Protein AF-A0A1S1NCZ7-F1 (afdb_monomer)

Solvent-accessible surface area (backbone atoms only — not comparable to full-atom values): 13215 Å² total; per-residue (Å²): 131,75,68,66,78,63,59,78,70,62,85,73,76,60,66,42,84,65,81,71,52,72,68,54,41,53,49,50,32,52,53,50,48,51,54,50,47,64,75,46,73,47,85,32,48,44,79,74,50,63,46,59,46,78,38,75,58,61,25,52,26,45,34,43,39,64,48,74,43,85,91,43,80,74,55,68,70,47,53,51,54,48,62,67,35,64,72,54,38,49,48,52,49,51,52,50,52,51,52,53,49,50,51,52,52,55,49,47,48,73,75,36,63,91,76,50,52,71,71,57,49,52,50,51,52,50,51,52,50,52,53,51,50,51,48,54,54,50,50,50,51,44,52,52,51,50,53,55,51,45,52,52,49,52,48,54,50,50,53,51,52,49,53,51,52,52,36,46,42,51,35,32,62,93,79,34,72,87,68,67,101,59,80,82,34,48,42,29,35,32,41,37,41,66,46,99,43,103,82,47,71,63,42,33,40,34,37,39,37,44,42,47,54,36,51,46,26,47,72,63,82,46,54,52,63,61,52,62,74,60,48,47,81,44,86,84

Sequence (236 aa):
MYRLLLVLTITLGFKTYALPNYSELMQLQQVLKNDIEQKNSEKSIKLNDIHTLFAPSQGTHIVTYFTINDNVEYPAEVLQKLNQHPDFSDLKNQLKILSHQLFSLEKKQKMEHVRLSETQSEQMVQDLMLANQQKLELAHKYNTLKTSLARVYLRERLVSSLKTTVAELLCDPARFKVISDNTHDSVAITVNTWPDTKNGKLSSLVWVVAGNVIEQCQSTAKEVQFLLNQVTEVHL

Foldseek 3Di:
DVVVVPPVQPPPQAADDDDDPPVLQVLLQVLLVVQLCVVCVDPQKAWDGWHWDQDRRAATAIETEMDGDPVDDFDPVLVVVQCVDPVLVVLVVVLVVLVVVLVVLVVCCVVCVVPDDPVRNVVSVVVNVVSVVVNVVSVVVNSVSSSVSSVVVVVVVSVVSSLLSVLVQLLACVNDPDPDPDQFHKHKYKYWYDPPDPPDDIWIKIWIFGSNQSVCSNPPVDDSVSRSVRTDIDID

Radius of gyration: 26.39 Å; Cα contacts (8 Å, |Δi|>4): 290; chains: 1; bounding box: 59×42×82 Å

Structure (mmCIF, N/CA/C/O backbone):
data_AF-A0A1S1NCZ7-F1
#
_entry.id   AF-A0A1S1NCZ7-F1
#
loop_
_atom_site.group_PDB
_atom_site.id
_atom_site.type_symbol
_atom_site.label_atom_id
_atom_site.label_alt_id
_atom_site.label_comp_id
_atom_site.label_asym_id
_atom_site.label_entity_id
_atom_site.label_seq_id
_atom_site.pdbx_PDB_ins_code
_atom_site.Cartn_x
_atom_site.Cartn_y
_atom_site.Cartn_z
_atom_site.occupancy
_atom_site.B_iso_or_equiv
_atom_site.auth_seq_id
_atom_site.auth_comp_id
_atom_site.auth_asym_id
_atom_site.auth_atom_id
_atom_site.pdbx_PDB_model_num
ATOM 1 N N . MET A 1 1 ? 9.292 -23.800 -10.968 1.00 35.06 1 MET A N 1
ATOM 2 C CA . MET A 1 1 ? 8.007 -23.069 -11.093 1.00 35.06 1 MET A CA 1
ATOM 3 C C . MET A 1 1 ? 8.114 -21.734 -11.851 1.00 35.06 1 MET A C 1
ATOM 5 O O . MET A 1 1 ? 7.128 -21.026 -11.943 1.00 35.06 1 MET A O 1
ATOM 9 N N . TYR A 1 2 ? 9.251 -21.432 -12.494 1.00 27.19 2 TYR A N 1
ATOM 10 C CA . TYR A 1 2 ? 9.472 -20.251 -13.352 1.00 27.19 2 TYR A CA 1
ATOM 11 C C . TYR A 1 2 ? 8.814 -20.330 -14.746 1.00 27.19 2 TYR A C 1
ATOM 13 O O . TYR A 1 2 ? 8.860 -19.377 -15.512 1.00 27.19 2 TYR A O 1
ATOM 21 N N . ARG A 1 3 ? 8.203 -21.474 -15.092 1.00 28.48 3 ARG A N 1
ATOM 22 C CA . ARG A 1 3 ? 7.638 -21.734 -16.426 1.00 28.48 3 ARG A CA 1
ATOM 23 C C . ARG A 1 3 ? 6.266 -21.098 -16.668 1.00 28.48 3 ARG A C 1
ATOM 25 O O . ARG A 1 3 ? 5.948 -20.875 -17.824 1.00 28.48 3 ARG A O 1
ATOM 32 N N . LEU A 1 4 ? 5.470 -20.791 -15.636 1.00 35.66 4 LEU A N 1
ATOM 33 C CA . LEU A 1 4 ? 4.136 -20.196 -15.843 1.00 35.66 4 LEU A CA 1
ATOM 34 C C . LEU A 1 4 ? 4.174 -18.674 -16.061 1.00 35.66 4 LEU A C 1
ATOM 36 O O . LEU A 1 4 ? 3.372 -18.160 -16.832 1.00 35.66 4 LEU A O 1
ATOM 40 N N . LEU A 1 5 ? 5.137 -17.972 -15.454 1.00 35.75 5 LEU A N 1
ATOM 41 C CA . LEU A 1 5 ? 5.339 -16.523 -15.634 1.00 35.75 5 LEU A CA 1
ATOM 42 C C . LEU A 1 5 ? 5.788 -16.152 -17.056 1.00 35.75 5 LEU A C 1
ATOM 44 O O . LEU A 1 5 ? 5.572 -15.030 -17.493 1.00 35.75 5 LEU A O 1
ATOM 48 N N . LEU A 1 6 ? 6.375 -17.105 -17.786 1.00 38.59 6 LEU A N 1
ATOM 49 C CA . LEU A 1 6 ? 6.914 -16.891 -19.129 1.00 38.59 6 LEU A CA 1
ATOM 50 C C . LEU A 1 6 ? 5.882 -17.117 -20.248 1.00 38.59 6 LEU A C 1
ATOM 52 O O . LEU A 1 6 ? 6.127 -16.723 -21.382 1.00 38.59 6 LEU A O 1
ATOM 56 N N . VAL A 1 7 ? 4.755 -17.782 -19.954 1.00 36.38 7 VAL A N 1
ATOM 57 C CA . VAL A 1 7 ? 3.787 -18.240 -20.973 1.00 36.38 7 VAL A CA 1
ATOM 58 C C . VAL A 1 7 ? 2.701 -17.198 -21.260 1.00 36.38 7 VAL A C 1
ATOM 60 O O . VAL A 1 7 ? 2.190 -17.149 -22.375 1.00 36.38 7 VAL A O 1
ATOM 63 N N . LEU A 1 8 ? 2.388 -16.313 -20.309 1.00 38.34 8 LEU A N 1
ATOM 64 C CA . LEU A 1 8 ? 1.339 -15.294 -20.473 1.00 38.34 8 LEU A CA 1
ATOM 65 C C . LEU A 1 8 ? 1.773 -14.062 -21.286 1.00 38.34 8 LEU A C 1
ATOM 67 O O . LEU A 1 8 ? 0.926 -13.317 -21.763 1.00 38.34 8 LEU A O 1
ATOM 71 N N . THR A 1 9 ? 3.073 -13.868 -21.505 1.00 43.47 9 THR A N 1
ATOM 72 C CA . THR A 1 9 ? 3.632 -12.740 -22.271 1.00 43.47 9 THR A CA 1
ATOM 73 C C . THR A 1 9 ? 3.851 -13.052 -23.760 1.00 43.47 9 THR A C 1
ATOM 75 O O . THR A 1 9 ? 4.222 -12.166 -24.525 1.00 43.47 9 THR A O 1
ATOM 78 N N . ILE A 1 10 ? 3.587 -14.291 -24.202 1.00 42.38 10 ILE A N 1
ATOM 79 C CA . ILE A 1 10 ? 3.853 -14.764 -25.577 1.00 42.38 10 ILE A CA 1
ATOM 80 C C . ILE A 1 10 ? 2.795 -14.282 -26.592 1.00 42.38 10 ILE A C 1
ATOM 82 O O . ILE A 1 10 ? 3.086 -14.189 -27.782 1.00 42.38 10 ILE A O 1
ATOM 86 N N . THR A 1 11 ? 1.579 -13.920 -26.171 1.00 42.00 11 THR A N 1
ATOM 87 C CA . THR A 1 11 ? 0.468 -13.638 -27.104 1.00 42.00 11 THR A CA 1
ATOM 88 C C . THR A 1 11 ? 0.441 -12.230 -27.710 1.00 42.00 11 THR A C 1
ATOM 90 O O . THR A 1 11 ? -0.393 -11.990 -28.576 1.00 42.00 11 THR A O 1
ATOM 93 N N . LEU A 1 12 ? 1.329 -11.305 -27.317 1.00 43.72 12 LEU A N 1
ATOM 94 C CA . LEU A 1 12 ? 1.293 -9.903 -27.787 1.00 43.72 12 LEU A CA 1
ATOM 95 C C . LEU A 1 12 ? 2.432 -9.481 -28.735 1.00 43.72 12 LEU A C 1
ATOM 97 O O . LEU A 1 12 ? 2.537 -8.307 -29.064 1.00 43.72 12 LEU A O 1
ATOM 101 N N . GLY A 1 13 ? 3.249 -10.411 -29.238 1.00 35.53 13 GLY A N 1
ATOM 102 C CA . GLY A 1 13 ? 4.073 -10.154 -30.432 1.00 35.53 13 GLY A CA 1
ATOM 103 C C . GLY A 1 13 ? 5.120 -9.033 -30.324 1.00 35.53 13 GLY A C 1
ATOM 104 O O . GLY A 1 13 ? 5.489 -8.458 -31.346 1.00 35.53 13 GLY A O 1
ATOM 105 N N . PHE A 1 14 ? 5.621 -8.726 -29.126 1.00 42.53 14 PHE A N 1
ATOM 106 C CA . PHE A 1 14 ? 6.709 -7.763 -28.953 1.00 42.53 14 PHE A CA 1
ATOM 107 C C . PHE A 1 14 ? 8.031 -8.345 -29.486 1.00 42.53 14 PHE A C 1
ATOM 109 O O . PHE A 1 14 ? 8.409 -9.472 -29.164 1.00 42.53 14 PHE A O 1
ATOM 116 N N . LYS A 1 15 ? 8.733 -7.589 -30.336 1.00 37.00 15 LYS A N 1
ATOM 117 C CA . LYS A 1 15 ? 10.115 -7.867 -30.753 1.00 37.00 15 LYS A CA 1
ATOM 118 C C . LYS A 1 15 ? 11.002 -6.765 -30.185 1.00 37.00 15 LYS A C 1
ATOM 120 O O . LYS A 1 15 ? 10.665 -5.597 -30.327 1.00 37.00 15 LYS A O 1
ATOM 125 N N . THR A 1 16 ? 12.116 -7.131 -29.557 1.00 41.84 16 THR A N 1
ATOM 126 C CA . THR A 1 16 ? 13.066 -6.175 -28.966 1.00 41.84 16 THR A CA 1
ATOM 127 C C . THR A 1 16 ? 14.499 -6.658 -29.156 1.00 41.84 16 THR A C 1
ATOM 129 O O . THR A 1 16 ? 14.804 -7.772 -28.742 1.00 41.84 16 THR A O 1
ATOM 132 N N . TYR A 1 17 ? 15.383 -5.822 -29.715 1.00 42.66 17 TYR A N 1
ATOM 133 C CA . TYR A 1 17 ? 16.838 -6.005 -29.634 1.00 42.66 17 TYR A CA 1
ATOM 134 C C . TYR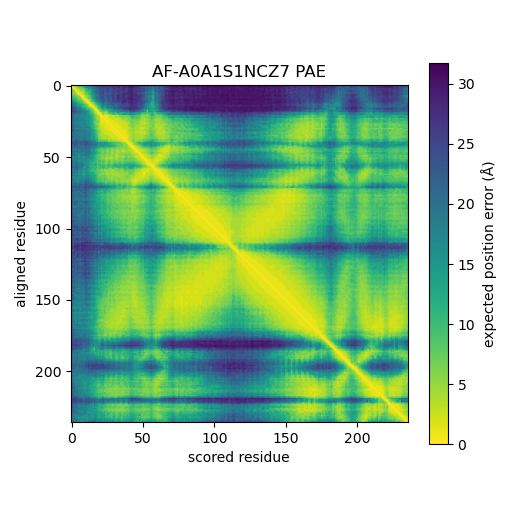 A 1 17 ? 17.585 -4.663 -29.598 1.00 42.66 17 TYR A C 1
ATOM 136 O O . TYR A 1 17 ? 17.752 -4.012 -30.617 1.00 42.66 17 TYR A O 1
ATOM 144 N N . ALA A 1 18 ? 18.139 -4.346 -28.433 1.00 40.44 18 ALA A N 1
ATOM 145 C CA . ALA A 1 18 ? 19.571 -4.173 -28.212 1.00 40.44 18 ALA A CA 1
ATOM 146 C C . ALA A 1 18 ? 19.788 -4.556 -26.745 1.00 40.44 18 ALA A C 1
ATOM 148 O O . ALA A 1 18 ? 19.124 -4.027 -25.856 1.00 40.44 18 ALA A O 1
ATOM 149 N N . LEU A 1 19 ? 20.614 -5.570 -26.500 1.00 45.16 19 LEU A N 1
ATOM 150 C CA . LEU A 1 19 ? 20.929 -6.026 -25.149 1.00 45.16 19 LEU A CA 1
ATOM 151 C C . LEU A 1 19 ? 21.743 -4.927 -24.456 1.00 45.16 19 LEU A C 1
ATOM 153 O O . LEU A 1 19 ? 22.847 -4.655 -24.932 1.00 45.16 19 LEU A O 1
ATOM 157 N N . PRO A 1 20 ? 21.286 -4.338 -23.336 1.00 51.03 20 PRO A N 1
ATOM 158 C CA . PRO A 1 20 ? 22.227 -3.696 -22.440 1.00 51.03 20 PRO A CA 1
ATOM 159 C C . PRO A 1 20 ? 23.189 -4.787 -21.973 1.00 51.03 20 PRO A C 1
ATOM 161 O O . PRO A 1 20 ? 22.768 -5.916 -21.677 1.00 51.03 20 PRO A O 1
ATOM 164 N N . ASN A 1 21 ? 24.483 -4.488 -21.931 1.00 55.38 21 ASN A N 1
ATOM 165 C CA . ASN A 1 21 ? 25.444 -5.455 -21.417 1.00 55.38 21 ASN A CA 1
ATOM 166 C C . ASN A 1 21 ? 25.054 -5.839 -19.982 1.00 55.38 21 ASN A C 1
ATOM 168 O O . ASN A 1 21 ? 24.482 -5.038 -19.245 1.00 55.38 21 ASN A O 1
ATOM 172 N N . TYR A 1 22 ? 25.381 -7.058 -19.545 1.00 58.59 22 TYR A N 1
ATOM 173 C CA . TYR A 1 22 ? 25.058 -7.509 -18.182 1.00 58.59 22 TYR A CA 1
ATOM 174 C C . TYR A 1 22 ? 25.517 -6.503 -17.106 1.00 58.59 22 TYR A C 1
ATOM 176 O O . TYR A 1 22 ? 24.810 -6.259 -16.132 1.00 58.59 22 TYR A O 1
ATOM 184 N N . SER A 1 23 ? 26.665 -5.854 -17.320 1.00 57.38 23 SER A N 1
ATOM 185 C CA . SER A 1 23 ? 27.174 -4.771 -16.474 1.00 57.38 23 SER A CA 1
ATOM 186 C C . SER A 1 23 ? 26.248 -3.550 -16.408 1.00 57.38 23 SER A C 1
ATOM 188 O O . SER A 1 23 ? 26.076 -2.984 -15.334 1.00 57.38 23 SER A O 1
ATOM 190 N N . GLU A 1 24 ? 25.624 -3.165 -17.521 1.00 63.62 24 GLU A N 1
ATOM 191 C CA . GLU A 1 24 ? 24.693 -2.032 -17.612 1.00 63.62 24 GLU A CA 1
ATOM 192 C C . GLU A 1 24 ? 23.364 -2.355 -16.915 1.00 63.62 24 GLU A C 1
ATOM 194 O O . GLU A 1 24 ? 22.816 -1.508 -16.214 1.00 63.62 24 GLU A O 1
ATOM 199 N N . LEU A 1 25 ? 22.884 -3.602 -17.015 1.00 64.62 25 LEU A N 1
ATOM 200 C CA . LEU A 1 25 ? 21.703 -4.070 -16.274 1.00 64.62 25 LEU A CA 1
ATOM 201 C C . LEU A 1 25 ? 21.943 -4.081 -14.759 1.00 64.62 25 LEU A C 1
ATOM 203 O O . LEU A 1 25 ? 21.072 -3.670 -13.989 1.00 64.62 25 LEU A O 1
ATOM 207 N N . MET A 1 26 ? 23.127 -4.521 -14.328 1.00 66.12 26 MET A N 1
ATOM 208 C CA . MET A 1 26 ? 23.515 -4.520 -12.915 1.00 66.12 26 MET A CA 1
ATOM 209 C C . MET A 1 26 ? 23.694 -3.099 -12.371 1.00 66.12 26 MET A C 1
ATOM 211 O O . MET A 1 26 ? 23.266 -2.811 -11.252 1.00 66.12 26 MET A O 1
ATOM 215 N N . GLN A 1 27 ? 24.274 -2.193 -13.163 1.00 69.56 27 GLN A N 1
ATOM 216 C CA . GLN A 1 27 ? 24.386 -0.780 -12.806 1.00 69.56 27 GLN A CA 1
ATOM 217 C C . GLN A 1 27 ? 23.001 -0.136 -12.695 1.00 69.56 27 GLN A C 1
ATOM 219 O O . GLN A 1 27 ? 22.710 0.521 -11.699 1.00 69.56 27 GLN A O 1
ATOM 224 N N . LEU A 1 28 ? 22.117 -0.395 -13.660 1.00 70.31 28 LEU A N 1
ATOM 225 C CA . LEU A 1 28 ? 20.729 0.057 -13.636 1.00 70.31 28 LEU A CA 1
ATOM 226 C C . LEU A 1 28 ? 19.995 -0.429 -12.379 1.00 70.31 28 LEU A C 1
ATOM 228 O O . LEU A 1 28 ? 19.325 0.357 -11.713 1.00 70.31 28 LEU A O 1
ATOM 232 N N . GLN A 1 29 ? 20.162 -1.701 -12.013 1.00 74.12 29 GLN A N 1
ATOM 233 C CA . GLN A 1 29 ? 19.582 -2.269 -10.796 1.00 74.12 29 GLN A CA 1
ATOM 234 C C . GLN A 1 29 ? 20.059 -1.541 -9.531 1.00 74.12 29 GLN A C 1
ATOM 236 O O . GLN A 1 29 ? 19.242 -1.210 -8.673 1.00 74.12 29 GLN A O 1
ATOM 241 N N . GLN A 1 30 ? 21.364 -1.279 -9.407 1.00 74.25 30 GLN A N 1
ATOM 242 C CA . GLN A 1 30 ? 21.925 -0.565 -8.254 1.00 74.25 30 GLN A CA 1
ATOM 243 C C . GLN A 1 30 ? 21.449 0.883 -8.184 1.00 74.25 30 GLN A C 1
ATOM 245 O O . GLN A 1 30 ? 21.090 1.363 -7.113 1.00 74.25 30 GLN A O 1
ATOM 250 N N . VAL A 1 31 ? 21.422 1.568 -9.325 1.00 77.50 31 VAL A N 1
ATOM 251 C CA . VAL A 1 31 ? 20.969 2.953 -9.423 1.00 77.50 31 VAL A CA 1
ATOM 252 C C . VAL A 1 31 ? 19.493 3.065 -9.033 1.00 77.50 31 VAL A C 1
ATOM 254 O O . VAL A 1 31 ? 19.149 3.887 -8.189 1.00 77.50 31 VAL A O 1
ATOM 257 N N . LEU A 1 32 ? 18.639 2.187 -9.569 1.00 73.19 32 LEU A N 1
ATOM 258 C CA . LEU A 1 32 ? 17.227 2.115 -9.194 1.00 73.19 32 LEU A CA 1
ATOM 259 C C . LEU A 1 32 ? 17.062 1.830 -7.705 1.00 73.19 32 LEU A C 1
ATOM 261 O O . LEU A 1 32 ? 16.308 2.526 -7.034 1.00 73.19 32 LEU A O 1
ATOM 265 N N . LYS A 1 33 ? 17.782 0.837 -7.176 1.00 76.50 33 LYS A N 1
ATOM 266 C CA . LYS A 1 33 ? 17.724 0.499 -5.753 1.00 76.50 33 LYS A CA 1
ATOM 267 C C . LYS A 1 33 ? 18.052 1.708 -4.879 1.00 76.50 33 LYS A C 1
ATOM 269 O O . LYS A 1 33 ? 17.265 2.025 -3.995 1.00 76.50 33 LYS A O 1
ATOM 274 N N . ASN A 1 34 ? 19.146 2.408 -5.166 1.00 79.12 34 ASN A N 1
ATOM 275 C CA . ASN A 1 34 ? 19.569 3.567 -4.384 1.00 79.12 34 ASN A CA 1
ATOM 276 C C . ASN A 1 34 ? 18.555 4.716 -4.459 1.00 79.12 34 ASN A C 1
ATOM 278 O O . ASN A 1 34 ? 18.185 5.262 -3.423 1.00 79.12 34 ASN A O 1
ATOM 282 N N . ASP A 1 35 ? 18.060 5.054 -5.653 1.00 77.94 35 ASP A N 1
ATOM 283 C CA . ASP A 1 35 ? 17.074 6.128 -5.822 1.00 77.94 35 ASP A CA 1
ATOM 284 C C . ASP A 1 35 ? 15.753 5.801 -5.119 1.00 77.94 35 ASP A C 1
ATOM 286 O O . ASP A 1 35 ? 15.150 6.662 -4.476 1.00 77.94 35 ASP A O 1
ATOM 290 N N . ILE A 1 36 ? 15.301 4.549 -5.225 1.00 73.75 36 ILE A N 1
ATOM 291 C CA . ILE A 1 36 ? 14.055 4.090 -4.612 1.00 73.75 36 ILE A CA 1
ATOM 292 C C . ILE A 1 36 ? 14.197 4.060 -3.092 1.00 73.75 36 ILE A C 1
ATOM 294 O O . ILE A 1 36 ? 13.277 4.505 -2.413 1.00 73.75 36 ILE A O 1
ATOM 298 N N . GLU A 1 37 ? 15.316 3.578 -2.547 1.00 75.56 37 GLU A N 1
ATOM 299 C CA . GLU A 1 37 ? 15.585 3.600 -1.102 1.00 75.56 37 GLU A CA 1
ATOM 300 C C . GLU A 1 37 ? 15.712 5.034 -0.572 1.00 75.56 37 GLU A C 1
ATOM 302 O O . GLU A 1 37 ? 15.170 5.350 0.486 1.00 75.56 37 GLU A O 1
ATOM 307 N N . GLN A 1 38 ? 16.361 5.933 -1.318 1.00 75.25 38 GLN A N 1
ATOM 308 C CA . GLN A 1 38 ? 16.498 7.338 -0.934 1.00 75.25 38 GLN A CA 1
ATOM 309 C C . GLN A 1 38 ? 15.144 8.062 -0.932 1.00 75.25 38 GLN A C 1
ATOM 311 O O . GLN A 1 38 ? 14.831 8.794 0.012 1.00 75.25 38 GLN A O 1
ATOM 316 N N . LYS A 1 39 ? 14.322 7.851 -1.967 1.00 72.06 39 LYS A N 1
ATOM 317 C CA . LYS A 1 39 ? 12.977 8.440 -2.061 1.00 72.06 39 LYS A CA 1
ATOM 318 C C . LYS A 1 39 ? 11.977 7.785 -1.109 1.00 72.06 39 LYS A C 1
ATOM 320 O O . LYS A 1 39 ? 11.065 8.461 -0.643 1.00 72.06 39 LYS A O 1
ATOM 325 N N . ASN A 1 40 ? 12.165 6.508 -0.777 1.00 67.94 40 ASN A N 1
ATOM 326 C CA . ASN A 1 40 ? 11.372 5.772 0.209 1.00 67.94 40 ASN A CA 1
ATOM 327 C C . ASN A 1 40 ? 12.150 5.591 1.518 1.00 67.94 40 ASN A C 1
ATOM 329 O O . ASN A 1 40 ? 12.304 4.480 2.017 1.00 67.94 40 ASN A O 1
ATOM 333 N N . SER A 1 41 ? 12.568 6.702 2.131 1.00 62.09 41 SER A N 1
ATOM 334 C CA . SER A 1 41 ? 13.152 6.723 3.486 1.00 62.09 41 SER A CA 1
ATOM 335 C C . SER A 1 41 ? 12.140 6.400 4.603 1.00 62.09 41 SER A C 1
ATOM 337 O O . SER A 1 41 ? 12.412 6.578 5.795 1.00 62.09 41 SER A O 1
ATOM 339 N N . GLU A 1 42 ? 10.949 5.922 4.240 1.00 68.06 42 GLU A N 1
ATOM 340 C CA . GLU A 1 42 ? 9.873 5.628 5.171 1.00 68.06 42 GLU A CA 1
ATOM 341 C C . GLU A 1 42 ? 10.150 4.359 5.961 1.00 68.06 42 GLU A C 1
ATOM 343 O O . GLU A 1 42 ? 10.243 3.263 5.420 1.00 68.06 42 GLU A O 1
ATOM 348 N N . LYS A 1 43 ? 10.164 4.482 7.289 1.00 68.44 43 LYS A N 1
ATOM 349 C CA . LYS A 1 43 ? 10.348 3.341 8.197 1.00 68.44 43 LYS A CA 1
ATOM 350 C C . LYS A 1 43 ? 9.263 2.258 8.057 1.00 68.44 43 LYS A C 1
ATOM 352 O O . LYS A 1 43 ? 9.483 1.128 8.489 1.00 68.44 43 LYS A O 1
ATOM 357 N N . SER A 1 44 ? 8.098 2.599 7.502 1.00 72.81 44 SER A N 1
ATOM 358 C CA . SER A 1 44 ? 6.964 1.688 7.313 1.00 72.81 44 SER A CA 1
ATOM 359 C C . SER A 1 44 ? 7.103 0.764 6.101 1.00 72.81 44 SER A C 1
ATOM 361 O O . SER A 1 44 ? 6.441 -0.272 6.079 1.00 72.81 44 SER A O 1
ATOM 363 N N . ILE A 1 45 ? 7.944 1.094 5.113 1.00 72.81 45 ILE A N 1
ATOM 364 C CA . ILE A 1 45 ? 8.174 0.268 3.919 1.00 72.81 45 ILE A CA 1
ATOM 365 C C . ILE A 1 45 ? 9.659 -0.061 3.844 1.00 72.81 45 ILE A C 1
ATOM 367 O O . ILE A 1 45 ? 10.496 0.827 3.739 1.00 72.81 45 ILE A O 1
ATOM 371 N N . LYS A 1 46 ? 9.994 -1.348 3.844 1.00 75.81 46 LYS A N 1
ATOM 372 C CA . LYS A 1 46 ? 11.357 -1.798 3.589 1.00 75.81 46 LYS A CA 1
ATOM 373 C C . LYS A 1 46 ? 11.430 -2.422 2.209 1.00 75.81 46 LYS A C 1
ATOM 375 O O . LYS A 1 46 ? 10.830 -3.466 1.966 1.00 75.81 46 LYS A O 1
ATOM 380 N N . LEU A 1 47 ? 12.198 -1.809 1.318 1.00 74.56 47 LEU A N 1
ATOM 381 C CA . LEU A 1 47 ? 12.598 -2.454 0.077 1.00 74.56 47 LEU A CA 1
ATOM 382 C C . LEU A 1 47 ? 13.610 -3.563 0.412 1.00 74.56 47 LEU A C 1
ATOM 384 O O . LEU A 1 47 ? 14.616 -3.320 1.076 1.00 74.56 47 LEU A O 1
ATOM 388 N N . ASN A 1 48 ? 13.309 -4.796 0.014 1.00 71.19 48 ASN A N 1
ATOM 389 C CA . ASN A 1 48 ? 14.156 -5.956 0.287 1.00 71.19 48 ASN A CA 1
ATOM 390 C C . ASN A 1 48 ? 15.109 -6.223 -0.871 1.00 71.19 48 ASN A C 1
ATOM 392 O O . ASN A 1 48 ? 16.294 -6.459 -0.641 1.00 71.19 48 ASN A O 1
ATOM 396 N N . ASP A 1 49 ? 14.595 -6.185 -2.102 1.00 68.75 49 ASP A N 1
ATOM 397 C CA . ASP A 1 49 ? 15.406 -6.443 -3.285 1.00 68.75 49 ASP A CA 1
ATOM 398 C C . ASP A 1 49 ? 14.822 -5.805 -4.549 1.00 68.75 49 ASP A C 1
ATOM 400 O O . ASP A 1 49 ? 13.615 -5.564 -4.643 1.00 68.75 49 ASP A O 1
ATOM 404 N N . ILE A 1 50 ? 15.687 -5.571 -5.533 1.00 71.12 50 ILE A N 1
ATOM 405 C CA . ILE A 1 50 ? 15.322 -5.221 -6.906 1.00 71.12 50 ILE A CA 1
ATOM 406 C C . ILE A 1 50 ? 16.142 -6.108 -7.829 1.00 71.12 50 ILE A C 1
ATOM 408 O O . ILE A 1 50 ? 17.357 -6.184 -7.680 1.00 71.12 50 ILE A O 1
ATOM 412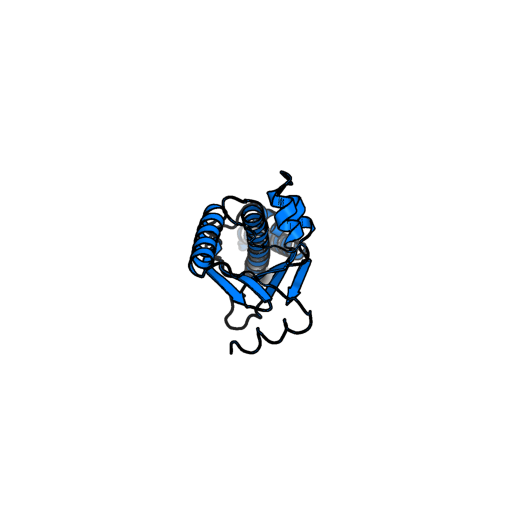 N N . HIS A 1 51 ? 15.498 -6.737 -8.805 1.00 68.62 51 HIS A N 1
ATOM 413 C CA . HIS A 1 51 ? 16.160 -7.481 -9.866 1.00 68.62 51 HIS A CA 1
ATOM 414 C C . HIS A 1 51 ? 15.816 -6.884 -11.217 1.00 68.62 51 HIS A C 1
ATOM 416 O O . HIS A 1 51 ? 14.641 -6.733 -11.550 1.00 68.62 51 HIS A O 1
ATOM 422 N N . THR A 1 52 ? 16.839 -6.632 -12.020 1.00 65.19 52 THR A N 1
ATOM 423 C CA . THR A 1 52 ? 16.653 -6.306 -13.429 1.00 65.19 52 THR A CA 1
ATOM 424 C C . THR A 1 52 ? 16.883 -7.573 -14.245 1.00 65.19 52 THR A C 1
ATOM 426 O O . THR A 1 52 ? 17.989 -8.106 -14.288 1.00 65.19 52 THR A O 1
ATOM 429 N N . LEU A 1 53 ? 15.829 -8.092 -14.870 1.00 64.12 53 LEU A N 1
ATOM 430 C CA . LEU A 1 53 ? 15.879 -9.283 -15.713 1.00 64.12 53 LEU A CA 1
ATOM 431 C C . LEU A 1 53 ? 15.748 -8.870 -17.173 1.00 64.12 53 LEU A C 1
ATOM 433 O O . LEU A 1 53 ? 14.861 -8.100 -17.521 1.00 64.12 53 LEU A O 1
ATOM 437 N N . PHE A 1 54 ? 16.590 -9.420 -18.037 1.00 59.78 54 PHE A N 1
ATOM 438 C CA . PHE A 1 54 ? 16.432 -9.258 -19.476 1.00 59.78 54 PHE A CA 1
ATOM 439 C C . PHE A 1 54 ? 15.845 -10.528 -20.088 1.00 59.78 54 PHE A C 1
ATOM 441 O O . PHE A 1 54 ? 16.357 -11.628 -19.869 1.00 59.78 54 PHE A O 1
ATOM 448 N N . ALA A 1 55 ? 14.794 -10.368 -20.883 1.00 55.59 55 ALA A N 1
ATOM 449 C CA . ALA A 1 55 ? 14.193 -11.433 -21.665 1.00 55.59 55 ALA A CA 1
ATOM 450 C C . ALA A 1 55 ? 14.256 -11.049 -23.157 1.00 55.59 55 ALA A C 1
ATOM 452 O O . ALA A 1 55 ? 13.628 -10.069 -23.554 1.00 55.59 55 ALA A O 1
ATOM 453 N N . PRO A 1 56 ? 14.972 -11.811 -24.010 1.00 50.28 56 PRO A N 1
ATOM 454 C CA . PRO A 1 56 ? 15.231 -11.440 -25.408 1.00 50.28 56 PRO A CA 1
ATOM 455 C C . PRO A 1 56 ? 14.006 -11.079 -26.256 1.00 50.28 56 PRO A C 1
ATOM 457 O O . PRO A 1 56 ? 14.114 -10.274 -27.169 1.00 50.28 56 PRO A O 1
ATOM 460 N N . SER A 1 57 ? 12.841 -11.652 -25.961 1.00 49.94 57 SER A N 1
ATOM 461 C CA . SER A 1 57 ? 11.585 -11.373 -26.666 1.00 49.94 57 SER A CA 1
ATOM 462 C C . SER A 1 57 ? 10.614 -10.477 -25.891 1.00 49.94 57 SER A C 1
ATOM 464 O O . SER A 1 57 ? 9.508 -10.242 -26.363 1.00 49.94 57 SER A O 1
ATOM 466 N N . GLN A 1 58 ? 10.975 -10.034 -24.684 1.00 50.75 58 GLN A N 1
ATOM 467 C CA . GLN A 1 58 ? 10.060 -9.347 -23.761 1.00 50.75 58 GLN A CA 1
ATOM 468 C C . GLN A 1 58 ? 10.646 -8.039 -23.205 1.00 50.75 58 GLN A C 1
ATOM 470 O O . GLN A 1 58 ? 9.903 -7.234 -22.655 1.00 50.75 58 GLN A O 1
ATOM 475 N N . GLY A 1 59 ? 11.943 -7.787 -23.396 1.00 56.06 59 GLY A N 1
ATOM 476 C CA . GLY A 1 59 ? 12.623 -6.568 -22.971 1.00 56.06 59 GLY A CA 1
ATOM 477 C C . GLY A 1 59 ? 13.223 -6.655 -21.563 1.00 56.06 59 GLY A C 1
ATOM 478 O O . GLY A 1 59 ? 13.584 -7.729 -21.074 1.00 56.06 59 GLY A O 1
ATOM 479 N N . THR A 1 60 ? 13.386 -5.491 -20.930 1.00 63.56 60 THR A N 1
ATOM 480 C CA . THR A 1 60 ? 14.031 -5.333 -19.616 1.00 63.56 60 THR A CA 1
ATOM 481 C C . THR A 1 60 ? 12.996 -5.194 -18.502 1.00 63.56 60 THR A C 1
ATOM 483 O O . THR A 1 60 ? 12.364 -4.152 -18.366 1.00 63.56 60 THR A O 1
ATOM 486 N N . HIS A 1 61 ? 12.891 -6.203 -17.643 1.00 64.56 61 HIS A N 1
ATOM 487 C CA . HIS A 1 61 ? 11.951 -6.278 -16.528 1.00 64.56 61 HIS A CA 1
ATOM 488 C C . HIS A 1 61 ? 12.597 -5.819 -15.213 1.00 64.56 61 HIS A C 1
ATOM 490 O O . HIS A 1 61 ? 13.628 -6.358 -14.818 1.00 64.56 61 HIS A O 1
ATOM 496 N N . ILE A 1 62 ? 11.964 -4.891 -14.489 1.00 66.00 62 ILE A N 1
ATOM 497 C CA . ILE A 1 62 ? 12.416 -4.431 -13.163 1.00 66.00 62 ILE A CA 1
ATOM 498 C C . ILE A 1 62 ? 11.499 -5.001 -12.082 1.00 66.00 62 ILE A C 1
ATOM 500 O O . ILE A 1 62 ? 10.425 -4.473 -11.813 1.00 66.00 62 ILE A O 1
ATOM 504 N N . VAL A 1 63 ? 11.945 -6.069 -11.437 1.00 69.44 63 VAL A N 1
ATOM 505 C CA . VAL A 1 63 ? 11.215 -6.795 -10.399 1.00 69.44 63 VAL A CA 1
ATOM 506 C C . VAL A 1 63 ? 11.591 -6.244 -9.028 1.00 69.44 63 VAL A C 1
ATOM 508 O O . VAL A 1 63 ? 12.770 -6.210 -8.698 1.00 69.44 63 VAL A O 1
ATOM 511 N N . THR A 1 64 ? 10.620 -5.867 -8.196 1.00 70.00 64 THR A N 1
ATOM 512 C CA . THR A 1 64 ? 10.888 -5.276 -6.871 1.00 70.00 64 THR A CA 1
ATOM 513 C C . THR A 1 64 ? 10.214 -6.054 -5.749 1.00 70.00 64 THR A C 1
ATOM 515 O O . THR A 1 64 ? 9.063 -6.455 -5.870 1.00 70.00 64 THR A O 1
ATOM 518 N N . TYR A 1 65 ? 10.884 -6.202 -4.613 1.00 69.88 65 TYR A N 1
ATOM 519 C CA . TYR A 1 65 ? 10.333 -6.853 -3.428 1.00 69.88 65 TYR A CA 1
ATOM 520 C C . TYR A 1 65 ? 10.395 -5.896 -2.251 1.00 69.88 65 TYR A C 1
ATOM 522 O O . TYR A 1 65 ? 11.435 -5.298 -1.987 1.00 69.88 65 TYR A O 1
ATOM 530 N N . PHE A 1 66 ? 9.304 -5.794 -1.502 1.00 71.38 66 PHE A N 1
ATOM 531 C CA . PHE A 1 66 ? 9.229 -4.966 -0.306 1.00 71.38 66 PHE A CA 1
ATOM 532 C C . PHE A 1 66 ? 8.445 -5.685 0.788 1.00 71.38 66 PHE A C 1
ATOM 534 O O . PHE A 1 66 ? 7.734 -6.651 0.523 1.00 71.38 66 PHE A O 1
ATOM 541 N N . THR A 1 67 ? 8.606 -5.215 2.014 1.00 73.75 67 THR A N 1
ATOM 542 C CA . THR A 1 67 ? 7.819 -5.612 3.179 1.00 73.75 67 THR A CA 1
ATOM 543 C C . THR A 1 67 ? 7.269 -4.369 3.853 1.00 73.75 67 THR A C 1
ATOM 545 O O . THR A 1 67 ? 7.936 -3.332 3.915 1.00 73.75 67 THR A O 1
ATOM 548 N N . ILE A 1 68 ? 6.049 -4.470 4.372 1.00 73.62 68 ILE A N 1
ATOM 549 C CA . ILE A 1 68 ? 5.429 -3.400 5.153 1.00 73.62 68 ILE A CA 1
ATOM 550 C C . ILE A 1 68 ? 5.547 -3.744 6.637 1.00 73.62 68 ILE A C 1
ATOM 552 O O . ILE A 1 68 ? 5.191 -4.839 7.068 1.00 73.62 68 ILE A O 1
ATOM 556 N N . ASN A 1 69 ? 6.070 -2.808 7.427 1.00 75.62 69 ASN A N 1
ATOM 557 C CA . ASN A 1 69 ? 6.162 -2.956 8.872 1.00 75.62 69 ASN A CA 1
ATOM 558 C C . ASN A 1 69 ? 4.956 -2.293 9.546 1.00 75.62 69 ASN A C 1
ATOM 560 O O . ASN A 1 69 ? 4.885 -1.068 9.632 1.00 75.62 69 ASN A O 1
ATOM 564 N N . ASP A 1 70 ? 4.030 -3.099 10.066 1.00 71.12 70 ASP A N 1
ATOM 565 C CA . ASP A 1 70 ? 2.829 -2.586 10.743 1.00 71.12 70 ASP A CA 1
ATOM 566 C C . ASP A 1 70 ? 3.101 -2.018 12.139 1.00 71.12 70 ASP A C 1
ATOM 568 O O . ASP A 1 70 ? 2.227 -1.385 12.727 1.00 71.12 70 ASP A O 1
ATOM 572 N N . ASN A 1 71 ? 4.300 -2.241 12.682 1.00 70.00 71 ASN A N 1
ATOM 573 C CA . ASN A 1 71 ? 4.680 -1.782 14.019 1.00 70.00 71 ASN A CA 1
ATOM 574 C C . ASN A 1 71 ? 5.248 -0.356 14.018 1.00 70.00 71 ASN A C 1
ATOM 576 O O . ASN A 1 71 ? 5.814 0.089 15.015 1.00 70.00 71 ASN A O 1
ATOM 580 N N . VAL A 1 72 ? 5.142 0.350 12.893 1.00 73.06 72 VAL A N 1
ATOM 581 C CA . VAL A 1 72 ? 5.627 1.718 12.720 1.00 73.06 72 VAL A CA 1
ATOM 582 C C . VAL A 1 72 ? 4.444 2.634 12.441 1.00 73.06 72 VAL A C 1
ATOM 584 O O . VAL A 1 72 ? 3.442 2.230 11.853 1.00 73.06 72 VAL A O 1
ATOM 587 N N . GLU A 1 73 ? 4.556 3.883 12.880 1.00 80.69 73 GLU A N 1
ATOM 588 C CA . GLU A 1 73 ? 3.571 4.909 12.571 1.00 80.69 73 GLU A CA 1
ATOM 589 C C . GLU A 1 73 ? 3.460 5.127 11.056 1.00 80.69 73 GLU A C 1
ATOM 591 O O . GLU A 1 73 ? 4.464 5.257 10.350 1.00 80.69 73 GLU A O 1
ATOM 596 N N . TYR A 1 74 ? 2.223 5.134 10.555 1.00 83.75 74 TYR A N 1
ATOM 597 C CA . TYR A 1 74 ? 1.960 5.333 9.137 1.00 83.75 74 TYR A CA 1
ATOM 598 C C . TYR A 1 74 ? 2.138 6.809 8.747 1.00 83.75 74 TYR A C 1
ATOM 600 O O . TYR A 1 74 ? 1.787 7.691 9.533 1.00 83.75 74 TYR A O 1
ATOM 608 N N . PRO A 1 75 ? 2.603 7.098 7.520 1.00 83.38 75 PRO A N 1
ATOM 609 C CA . PRO A 1 75 ? 2.722 8.462 7.012 1.00 83.38 75 PRO A CA 1
ATOM 610 C C . PRO A 1 75 ? 1.391 9.227 7.043 1.00 83.38 75 PRO A C 1
ATOM 612 O O . PRO A 1 75 ? 0.318 8.641 6.870 1.00 83.38 75 PRO A O 1
ATOM 615 N N . ALA A 1 76 ? 1.456 10.554 7.186 1.00 85.00 76 ALA A N 1
ATOM 616 C CA . ALA A 1 76 ? 0.274 11.413 7.302 1.00 85.00 76 ALA A CA 1
ATOM 617 C C . ALA A 1 76 ? -0.708 11.267 6.123 1.00 85.00 76 ALA A C 1
ATOM 619 O O . ALA A 1 76 ? -1.917 11.202 6.335 1.00 85.00 76 ALA A O 1
ATOM 620 N N . GLU A 1 77 ? -0.204 11.139 4.895 1.00 86.50 77 GLU A N 1
ATOM 621 C CA . GLU A 1 77 ? -1.025 10.942 3.689 1.00 86.50 77 GLU A CA 1
ATOM 622 C C . GLU A 1 77 ? -1.827 9.631 3.734 1.00 86.50 77 GLU A C 1
ATOM 624 O O . GLU A 1 77 ? -2.996 9.587 3.346 1.00 86.50 77 GLU A O 1
ATOM 629 N N . VAL A 1 78 ? -1.225 8.562 4.269 1.00 87.56 78 VAL A N 1
ATOM 630 C CA . VAL A 1 78 ? -1.896 7.267 4.461 1.00 87.56 78 VAL A CA 1
ATOM 631 C C . VAL A 1 78 ? -2.980 7.399 5.525 1.00 87.56 78 VAL A C 1
ATOM 633 O O . VAL A 1 78 ? -4.096 6.922 5.328 1.00 87.56 78 VAL A O 1
ATOM 636 N N . LEU A 1 79 ? -2.689 8.093 6.630 1.00 87.56 79 LEU A N 1
ATOM 637 C CA . LEU A 1 79 ? -3.682 8.387 7.666 1.00 87.56 79 LEU A CA 1
ATOM 638 C C . LEU A 1 79 ? -4.841 9.234 7.123 1.00 87.56 79 LEU A C 1
ATOM 640 O O . LEU A 1 79 ? -5.992 9.007 7.498 1.00 87.56 79 LEU A O 1
ATOM 644 N N . GLN A 1 80 ? -4.575 10.185 6.227 1.00 90.88 80 GLN A N 1
ATOM 645 C CA . GLN A 1 80 ? -5.615 10.985 5.584 1.00 90.88 80 GLN A CA 1
ATOM 646 C C . GLN A 1 80 ? -6.520 10.119 4.701 1.00 90.88 80 GLN A C 1
ATOM 648 O O . GLN A 1 80 ? -7.738 10.157 4.884 1.00 90.88 80 GLN A O 1
ATOM 653 N N . LYS A 1 81 ? -5.944 9.291 3.817 1.00 90.88 81 LYS A N 1
ATOM 654 C CA . LYS A 1 81 ? -6.705 8.348 2.978 1.00 90.88 81 LYS A CA 1
ATOM 655 C C . LYS A 1 81 ? -7.532 7.368 3.815 1.00 90.88 81 LYS A C 1
ATOM 657 O O . LYS A 1 81 ? -8.703 7.154 3.523 1.00 90.88 81 LYS A O 1
ATOM 662 N N . LEU A 1 82 ? -6.964 6.834 4.900 1.00 91.50 82 LEU A N 1
ATOM 663 C CA . LEU A 1 82 ? -7.686 5.974 5.845 1.00 91.50 82 LEU A CA 1
ATOM 664 C C . LEU A 1 82 ? -8.939 6.656 6.393 1.00 91.50 82 LEU A C 1
ATOM 666 O O . LEU A 1 82 ? -10.018 6.078 6.350 1.00 91.50 82 LEU A O 1
ATOM 670 N N . ASN A 1 83 ? -8.816 7.896 6.873 1.00 89.38 83 ASN A N 1
ATOM 671 C CA . ASN A 1 83 ? -9.950 8.637 7.433 1.00 89.38 83 ASN A CA 1
ATOM 672 C C . ASN A 1 83 ? -11.025 8.994 6.390 1.00 89.38 83 ASN A C 1
ATOM 674 O O . ASN A 1 83 ? -12.150 9.296 6.778 1.00 89.38 83 ASN A O 1
ATOM 678 N N . GLN A 1 84 ? -10.695 8.970 5.097 1.00 92.38 84 GLN A N 1
ATOM 679 C CA . GLN A 1 84 ? -11.650 9.172 4.004 1.00 92.38 84 GLN A CA 1
ATOM 680 C C . GLN A 1 84 ? -12.368 7.878 3.599 1.00 92.38 84 GLN A C 1
ATOM 682 O O . GLN A 1 84 ? -13.398 7.947 2.930 1.00 92.38 84 GLN A O 1
ATOM 687 N N . HIS A 1 85 ? -11.862 6.706 3.999 1.00 93.50 85 HIS A N 1
ATOM 688 C CA . HIS A 1 85 ? -12.509 5.438 3.689 1.00 93.50 85 HIS A CA 1
ATOM 689 C C . HIS A 1 85 ? -13.813 5.297 4.497 1.00 93.50 85 HIS A C 1
ATOM 691 O O . HIS A 1 85 ? -13.759 5.351 5.731 1.00 93.50 85 HIS A O 1
ATOM 697 N N . PRO A 1 86 ? -14.972 5.073 3.847 1.00 93.12 86 PRO A N 1
ATOM 698 C CA . PRO A 1 86 ? -16.281 5.095 4.502 1.00 93.12 86 PRO A CA 1
ATOM 699 C C . PRO A 1 86 ? -16.365 4.078 5.643 1.00 93.12 86 PRO A C 1
ATOM 701 O O . PRO A 1 86 ? -16.576 4.471 6.785 1.00 93.12 86 PRO A O 1
ATOM 704 N N . ASP A 1 87 ? -16.031 2.810 5.382 1.00 92.12 87 ASP A N 1
ATOM 705 C CA . ASP A 1 87 ? -16.088 1.761 6.413 1.00 92.12 87 ASP A CA 1
ATOM 706 C C . ASP A 1 87 ? -15.164 2.037 7.609 1.00 92.12 87 ASP A C 1
ATOM 708 O O . ASP A 1 87 ? -15.481 1.691 8.747 1.00 92.12 87 ASP A O 1
ATOM 712 N N . PHE A 1 88 ? -14.009 2.669 7.371 1.00 92.94 88 PHE A N 1
ATOM 713 C CA . PHE A 1 88 ? -13.063 3.000 8.432 1.00 92.94 88 PHE A CA 1
ATOM 714 C C . PHE A 1 88 ? -13.570 4.171 9.278 1.00 92.94 88 PHE A C 1
ATOM 716 O O . PHE A 1 88 ? -13.482 4.132 10.507 1.00 92.94 88 PHE A O 1
ATOM 723 N N . SER A 1 89 ? -14.134 5.191 8.626 1.00 93.31 89 SER A N 1
ATOM 724 C CA . SER A 1 89 ? -14.793 6.322 9.282 1.00 93.31 89 SER A CA 1
ATOM 725 C C . SER A 1 89 ? -15.989 5.861 10.121 1.00 93.31 89 SER A C 1
ATOM 727 O O . SER A 1 89 ? -16.116 6.251 11.284 1.00 93.31 89 SER A O 1
ATOM 729 N N . ASP A 1 90 ? -16.806 4.951 9.591 1.00 94.62 90 ASP A N 1
ATOM 730 C CA . ASP A 1 90 ? -17.963 4.390 10.288 1.00 94.62 90 ASP A CA 1
ATOM 731 C C . ASP A 1 90 ? -17.548 3.570 11.511 1.00 94.62 90 ASP A C 1
ATOM 733 O O . ASP A 1 90 ? -18.065 3.800 12.605 1.00 94.62 90 ASP A O 1
ATOM 737 N N . LEU A 1 91 ? -16.551 2.686 11.382 1.00 94.19 91 LEU A N 1
ATOM 738 C CA . LEU A 1 91 ? -15.979 1.946 12.516 1.00 94.19 91 LEU A CA 1
ATOM 739 C C . LEU A 1 91 ? -15.415 2.882 13.592 1.00 94.19 91 LEU A C 1
ATOM 741 O O . LEU A 1 91 ? -15.624 2.664 14.788 1.00 94.19 91 LEU A O 1
ATOM 745 N N . LYS A 1 92 ? -14.726 3.950 13.182 1.00 92.94 92 LYS A N 1
ATOM 746 C CA . LYS A 1 92 ? -14.198 4.972 14.094 1.00 92.94 92 LYS A CA 1
ATOM 747 C C . LYS A 1 92 ? -15.326 5.698 14.834 1.00 92.94 92 LYS A C 1
ATOM 749 O O . LYS A 1 92 ? -15.219 5.925 16.041 1.00 92.94 92 LYS A O 1
ATOM 754 N N . ASN A 1 93 ? -16.417 6.024 14.142 1.00 94.31 93 ASN A N 1
ATOM 755 C CA . ASN A 1 93 ? -17.598 6.646 14.739 1.00 94.31 93 ASN A CA 1
ATOM 756 C C . ASN A 1 93 ? -18.322 5.694 15.700 1.00 94.31 93 ASN A C 1
ATOM 758 O O . ASN A 1 93 ? -18.658 6.104 16.810 1.00 94.31 93 ASN A O 1
ATOM 762 N N . GLN A 1 94 ? -18.493 4.420 15.336 1.00 94.12 94 GLN A N 1
ATOM 763 C CA . GLN A 1 94 ? -19.077 3.394 16.209 1.00 94.12 94 GLN A CA 1
ATOM 764 C C . GLN A 1 94 ? -18.264 3.226 17.498 1.00 94.12 94 GLN A C 1
ATOM 766 O O . GLN A 1 94 ? -18.828 3.249 18.591 1.00 94.12 94 GLN A O 1
ATOM 771 N N . LEU A 1 95 ? -16.932 3.150 17.395 1.00 93.62 95 LEU A N 1
ATOM 772 C CA . LEU A 1 95 ? -16.043 3.095 18.560 1.00 93.62 95 LEU A CA 1
ATOM 773 C C . LEU A 1 95 ? -16.154 4.338 19.446 1.00 93.62 95 LEU A C 1
ATOM 775 O O . LEU A 1 95 ? -16.136 4.221 20.674 1.00 93.62 95 LEU A O 1
ATOM 779 N N . LYS A 1 96 ? -16.284 5.526 18.845 1.00 93.94 96 LYS A N 1
ATOM 780 C CA . LYS A 1 96 ? -16.486 6.777 19.585 1.00 93.94 96 LYS A CA 1
ATOM 781 C C . LYS A 1 96 ? -17.810 6.756 20.351 1.00 93.94 96 LYS A C 1
ATOM 783 O O . LYS A 1 96 ? -17.816 7.046 21.546 1.00 93.94 96 LYS A O 1
ATOM 788 N N . ILE A 1 97 ? -18.908 6.381 19.693 1.00 94.38 97 ILE A N 1
ATOM 789 C CA . ILE A 1 97 ? -20.238 6.270 20.312 1.00 94.38 97 ILE A CA 1
ATOM 790 C C . ILE A 1 97 ? -20.202 5.268 21.471 1.00 94.38 97 ILE A C 1
ATOM 792 O O . ILE A 1 97 ? -20.604 5.610 22.582 1.00 94.38 97 ILE A O 1
ATOM 796 N N . LEU A 1 98 ? -19.641 4.076 21.251 1.00 94.12 98 LEU A N 1
ATOM 797 C CA . LEU A 1 98 ? -19.550 3.039 22.277 1.00 94.12 98 LEU A CA 1
ATOM 798 C C . LEU A 1 98 ? -18.667 3.463 23.459 1.00 94.12 98 LEU A C 1
ATOM 800 O O . LEU A 1 98 ? -18.987 3.185 24.611 1.00 94.12 98 LEU A O 1
ATOM 804 N N . SER A 1 99 ? -17.583 4.199 23.201 1.00 92.69 99 SER A N 1
ATOM 805 C CA . SER A 1 99 ? -16.736 4.750 24.267 1.00 92.69 99 SER A CA 1
ATOM 806 C C . SER A 1 99 ? -17.493 5.767 25.129 1.00 92.69 99 SER A C 1
ATOM 808 O O . SER A 1 99 ? -17.345 5.764 26.350 1.00 92.69 99 SER A O 1
ATOM 810 N N . HIS A 1 100 ? -18.345 6.604 24.526 1.00 93.69 100 HIS A N 1
ATOM 811 C CA . HIS A 1 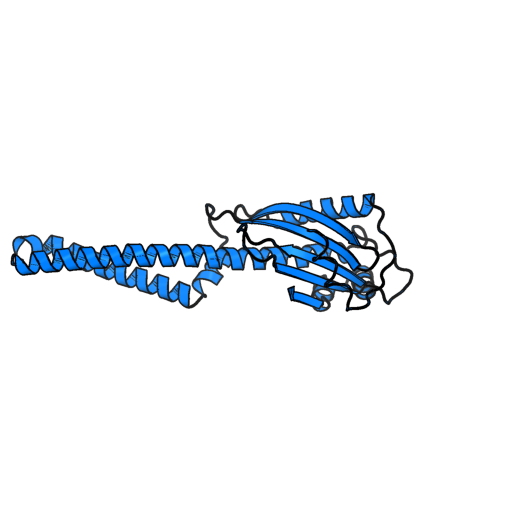100 ? -19.219 7.519 25.269 1.00 93.69 100 HIS A CA 1
ATOM 812 C C . HIS A 1 100 ? -20.319 6.788 26.055 1.00 93.69 100 HIS A C 1
ATOM 814 O O . HIS A 1 100 ? -20.650 7.206 27.170 1.00 93.69 100 HIS A O 1
ATOM 820 N N . GLN A 1 101 ? -20.867 5.699 25.508 1.00 92.06 101 GLN A N 1
ATOM 821 C CA . GLN A 1 101 ? -21.837 4.848 26.204 1.00 92.06 101 GLN A CA 1
ATOM 822 C C . GLN A 1 101 ? -21.205 4.179 27.429 1.00 92.06 101 GLN A C 1
ATOM 824 O O . GLN A 1 101 ? -21.747 4.300 28.525 1.00 92.06 101 GLN A O 1
ATOM 829 N N . LEU A 1 102 ? -20.025 3.570 27.273 1.00 92.50 102 LEU A N 1
ATOM 830 C CA . LEU A 1 102 ? -19.266 2.977 28.377 1.00 92.50 102 LEU A CA 1
ATOM 831 C C . LEU A 1 102 ? -18.950 4.006 29.461 1.00 92.50 102 LEU A C 1
ATOM 833 O O . LEU A 1 102 ? -19.245 3.764 30.626 1.00 92.50 102 LEU A O 1
ATOM 837 N N . PHE A 1 103 ? -18.449 5.186 29.086 1.00 93.06 103 PHE A N 1
ATOM 838 C CA . PHE A 1 103 ? -18.186 6.259 30.048 1.00 93.06 103 PHE A CA 1
ATOM 839 C C . PHE A 1 103 ? -19.448 6.663 30.829 1.00 93.06 103 PHE A C 1
ATOM 841 O O . PHE A 1 103 ? -19.398 6.861 32.044 1.00 93.06 103 PHE A O 1
ATO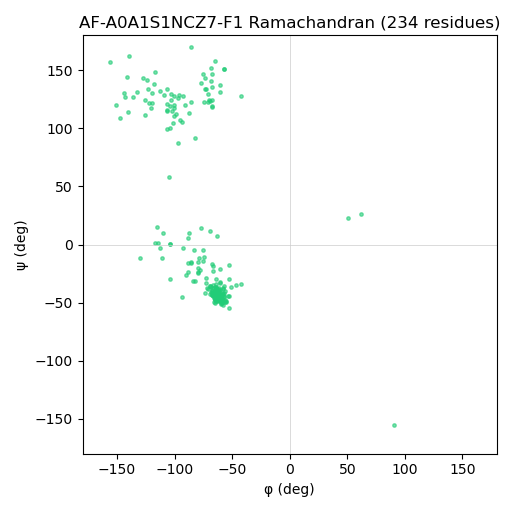M 848 N N . SER A 1 104 ? -20.592 6.768 30.148 1.00 92.06 104 SER A N 1
ATOM 849 C CA . SER A 1 104 ? -21.874 7.089 30.787 1.00 92.06 104 SER A CA 1
ATOM 850 C C . SER A 1 104 ? -22.325 5.994 31.758 1.00 92.06 104 SER A C 1
ATOM 852 O O . SER A 1 104 ? -22.741 6.312 32.873 1.00 92.06 104 SER A O 1
ATOM 854 N N . LEU A 1 105 ? -22.205 4.721 31.366 1.00 89.81 105 LEU A N 1
ATOM 855 C CA . LEU A 1 105 ? -22.558 3.569 32.200 1.00 89.81 105 LEU A CA 1
ATOM 856 C C . LEU A 1 105 ? -21.642 3.454 33.426 1.00 89.81 105 LEU A C 1
ATOM 858 O O . LEU A 1 105 ? -22.133 3.324 34.544 1.00 89.81 105 LEU A O 1
ATOM 862 N N . GLU A 1 106 ? -20.328 3.595 33.250 1.00 90.38 106 GLU A N 1
ATOM 863 C CA . GLU A 1 106 ? -19.350 3.587 34.347 1.00 90.38 106 GLU A CA 1
ATOM 864 C C . GLU A 1 106 ? -19.588 4.741 35.328 1.00 90.38 106 GLU A C 1
ATOM 866 O O . GLU A 1 106 ? -19.490 4.577 36.548 1.00 90.38 106 GLU A O 1
ATOM 871 N N . LYS A 1 107 ? -19.923 5.930 34.811 1.00 90.06 107 LYS A N 1
ATOM 872 C CA . LYS A 1 107 ? -20.270 7.082 35.646 1.00 90.06 107 LYS A CA 1
ATOM 873 C C . LYS A 1 107 ? -21.553 6.822 36.434 1.00 90.06 107 LYS A C 1
ATOM 875 O O . LYS A 1 107 ? -21.588 7.118 37.628 1.00 90.06 107 LYS A O 1
ATOM 880 N N . LYS A 1 108 ? -22.585 6.260 35.796 1.00 87.25 108 LYS A N 1
ATOM 881 C CA . LYS A 1 108 ? -23.846 5.902 36.459 1.00 87.25 108 LYS A CA 1
ATOM 882 C C . LYS A 1 108 ? -23.610 4.868 37.558 1.00 87.25 108 LYS A C 1
ATOM 884 O O . LYS A 1 108 ? -24.047 5.086 38.682 1.00 87.25 108 LYS A O 1
ATOM 889 N N . GLN A 1 109 ? -22.818 3.832 37.278 1.00 86.19 109 GLN A N 1
ATOM 890 C CA . GLN A 1 109 ? -22.425 2.837 38.272 1.00 86.19 109 GLN A CA 1
ATOM 891 C C . GLN A 1 109 ? -21.761 3.485 39.487 1.00 86.19 109 GLN A C 1
ATOM 893 O O . GLN A 1 109 ? -22.173 3.233 40.614 1.00 86.19 109 GLN A O 1
ATOM 898 N N . LYS A 1 110 ? -20.787 4.378 39.279 1.00 86.25 110 LYS A N 1
ATOM 899 C CA . LYS A 1 110 ? -20.089 5.059 40.382 1.00 86.25 110 LYS A CA 1
ATOM 900 C C . LYS A 1 110 ? -20.994 5.978 41.207 1.00 86.25 110 LYS A C 1
ATOM 902 O O . LYS A 1 110 ? -20.795 6.080 42.413 1.00 86.25 110 LYS A O 1
ATOM 907 N N . MET A 1 111 ? -21.953 6.661 40.581 1.00 85.81 111 MET A N 1
ATOM 908 C CA . MET A 1 111 ? -22.830 7.615 41.277 1.00 85.81 111 MET A CA 1
ATOM 909 C C . MET A 1 111 ? -24.033 6.951 41.958 1.00 85.81 111 MET A C 1
ATOM 911 O O . MET A 1 111 ? -24.499 7.447 42.982 1.00 85.81 111 MET A O 1
ATOM 915 N N . GLU A 1 112 ? -24.547 5.852 41.405 1.00 81.75 112 GLU A N 1
ATOM 916 C CA . GLU A 1 112 ? -25.824 5.259 41.820 1.00 81.75 112 GLU A CA 1
ATOM 917 C C . GLU A 1 112 ? -25.681 3.892 42.502 1.00 81.75 112 GLU A C 1
ATOM 919 O O . GLU A 1 112 ? -26.677 3.385 43.003 1.00 81.75 112 GLU A O 1
ATOM 924 N N . HIS A 1 113 ? -24.472 3.322 42.621 1.00 70.12 113 HIS A N 1
ATOM 925 C CA . HIS A 1 113 ? -24.221 2.007 43.245 1.00 70.12 113 HIS A CA 1
ATOM 926 C C . HIS A 1 113 ? -24.932 1.791 44.596 1.00 70.12 113 HIS A C 1
ATOM 928 O O . HIS A 1 113 ? -25.356 0.685 44.899 1.00 70.12 113 HIS A O 1
ATOM 934 N N . VAL A 1 114 ? -25.085 2.839 45.413 1.00 66.62 114 VAL A N 1
ATOM 935 C CA . VAL A 1 114 ? -25.725 2.755 46.744 1.00 66.62 114 VAL A CA 1
ATOM 936 C C . VAL A 1 114 ? -27.260 2.886 46.680 1.00 66.62 114 VAL A C 1
ATOM 938 O O . VAL A 1 114 ? -27.947 2.588 47.651 1.00 66.62 114 VAL A O 1
ATOM 941 N N . ARG A 1 115 ? -27.817 3.351 45.555 1.00 77.06 115 ARG A N 1
ATOM 942 C CA . ARG A 1 115 ? -29.253 3.638 45.362 1.00 77.06 115 ARG A CA 1
ATOM 943 C C . ARG A 1 115 ? -29.956 2.676 44.403 1.00 77.06 115 ARG A C 1
ATOM 945 O O . ARG A 1 115 ? -31.179 2.726 44.306 1.00 77.06 115 ARG A O 1
ATOM 952 N N . LEU A 1 116 ? -29.208 1.852 43.676 1.00 76.81 116 LEU A N 1
ATOM 953 C CA . LEU A 1 116 ? -29.767 0.877 42.746 1.00 76.81 116 LEU A CA 1
ATOM 954 C C . LEU A 1 116 ? -30.313 -0.327 43.513 1.00 76.81 116 LEU A C 1
ATOM 956 O O . LEU A 1 116 ? -29.694 -0.814 44.456 1.00 76.81 116 LEU A O 1
ATOM 960 N N . SER A 1 117 ? -31.471 -0.820 43.081 1.00 83.00 117 SER A N 1
ATOM 961 C CA . SER A 1 117 ? -31.944 -2.142 43.504 1.00 83.00 117 SER A CA 1
ATOM 962 C C . SER A 1 117 ? -31.004 -3.237 42.990 1.00 83.00 117 SER A C 1
ATOM 964 O O . SER A 1 117 ? -30.297 -3.044 41.999 1.00 83.00 117 SER A O 1
ATOM 966 N N . GLU A 1 118 ? -31.018 -4.400 43.636 1.00 81.69 118 GLU A N 1
ATOM 967 C CA . GLU A 1 118 ? -30.189 -5.555 43.265 1.00 81.69 118 GLU A CA 1
ATOM 968 C C . GLU A 1 118 ? -30.356 -5.924 41.780 1.00 81.69 118 GLU A C 1
ATOM 970 O O . GLU A 1 118 ? -29.376 -6.013 41.046 1.00 81.69 118 GLU A O 1
ATOM 975 N N . THR A 1 119 ? -31.597 -5.945 41.288 1.00 85.00 119 THR A N 1
ATOM 976 C CA . THR A 1 119 ? -31.933 -6.221 39.881 1.00 85.00 119 THR A CA 1
ATOM 977 C C . THR A 1 119 ? -31.393 -5.158 38.916 1.00 85.00 119 THR A C 1
ATOM 979 O O . THR A 1 119 ? -30.945 -5.472 37.816 1.00 85.00 119 THR A O 1
ATOM 982 N N . GLN A 1 120 ? -31.411 -3.879 39.309 1.00 85.19 120 GLN A N 1
ATOM 983 C CA . GLN A 1 120 ? -30.842 -2.796 38.495 1.00 85.19 120 GLN A CA 1
ATOM 984 C C . GLN A 1 120 ? -29.310 -2.827 38.488 1.00 85.19 120 GLN A C 1
ATOM 986 O O . GLN A 1 120 ? -28.693 -2.469 37.484 1.00 85.19 120 GLN A O 1
ATOM 991 N N . SER A 1 121 ? -28.701 -3.250 39.597 1.00 84.12 121 SER A N 1
ATOM 992 C CA . SER A 1 121 ? -27.259 -3.458 39.698 1.00 84.12 121 SER A CA 1
ATOM 993 C C . SER A 1 121 ? -26.811 -4.596 38.775 1.00 84.12 121 SER A C 1
ATOM 995 O O . SER A 1 121 ? -25.894 -4.409 37.976 1.00 84.12 121 SER A O 1
ATOM 997 N N . GLU A 1 122 ? -27.514 -5.732 38.800 1.00 87.19 122 GLU A N 1
ATOM 998 C CA . GLU A 1 122 ? -27.253 -6.879 37.922 1.00 87.19 122 GLU A CA 1
ATOM 999 C C . GLU A 1 122 ? -27.388 -6.522 36.437 1.00 87.19 122 GLU A C 1
ATOM 1001 O O . GLU A 1 122 ? -26.481 -6.815 35.653 1.00 87.19 122 GLU A O 1
ATOM 1006 N N . GLN A 1 123 ? -28.465 -5.826 36.052 1.00 88.94 123 GLN A N 1
ATOM 1007 C CA . GLN A 1 123 ? -28.660 -5.381 34.668 1.00 88.94 123 GLN A CA 1
ATOM 1008 C C . GLN A 1 123 ? -27.524 -4.460 34.208 1.00 88.94 123 GLN A C 1
ATOM 1010 O O . GLN A 1 123 ? -26.989 -4.623 33.116 1.00 88.94 123 GLN A O 1
ATOM 1015 N N . MET A 1 124 ? -27.101 -3.518 35.052 1.00 88.19 124 MET A N 1
ATOM 1016 C CA . MET A 1 124 ? -26.024 -2.589 34.711 1.00 88.19 124 MET A CA 1
ATOM 1017 C C . MET A 1 124 ? -24.667 -3.294 34.568 1.00 88.19 124 MET A C 1
ATOM 1019 O O . MET A 1 124 ? -23.867 -2.913 33.713 1.00 88.19 124 MET A O 1
ATOM 1023 N N . VAL A 1 125 ? -24.400 -4.329 35.372 1.00 88.88 125 VAL A N 1
ATOM 1024 C CA . VAL A 1 125 ? -23.206 -5.174 35.217 1.00 88.88 125 VAL A CA 1
ATOM 1025 C C . VAL A 1 125 ? -23.250 -5.935 33.889 1.00 88.88 125 VAL A C 1
ATOM 1027 O O . VAL A 1 125 ? -22.240 -5.968 33.183 1.00 88.88 125 VAL A O 1
ATOM 1030 N N . GLN A 1 126 ? -24.405 -6.492 33.509 1.00 91.25 126 GLN A N 1
ATOM 1031 C CA . GLN A 1 126 ? -24.576 -7.150 32.209 1.00 91.25 126 GLN A CA 1
ATOM 1032 C C . GLN A 1 126 ? -24.384 -6.173 31.042 1.00 91.25 126 GLN A C 1
ATOM 1034 O O . GLN A 1 126 ? -23.638 -6.482 30.111 1.00 91.25 126 GLN A O 1
ATOM 1039 N N . ASP A 1 127 ? -24.974 -4.979 31.113 1.00 91.19 127 ASP A N 1
ATOM 1040 C CA . ASP A 1 127 ? -24.844 -3.946 30.081 1.00 91.19 127 ASP A CA 1
ATOM 1041 C C . ASP A 1 127 ? -23.380 -3.498 29.915 1.00 91.19 127 ASP A C 1
ATOM 1043 O O . ASP A 1 127 ? -22.885 -3.377 28.792 1.00 91.19 127 ASP A O 1
ATOM 1047 N N . LEU A 1 128 ? -22.650 -3.309 31.022 1.00 91.69 128 LEU A N 1
ATOM 1048 C CA . LEU A 1 128 ? -21.216 -2.997 31.003 1.00 91.69 128 LEU A CA 1
ATOM 1049 C C . LEU A 1 128 ? -20.385 -4.138 30.410 1.00 91.69 128 LEU A C 1
ATOM 1051 O O . LEU A 1 128 ? -19.438 -3.881 29.663 1.00 91.69 128 LEU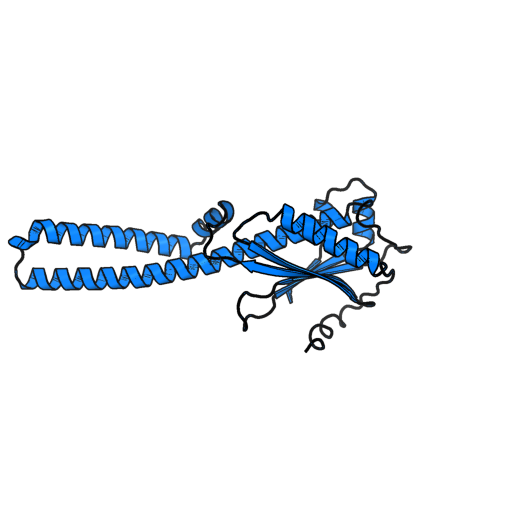 A O 1
ATOM 1055 N N . MET A 1 129 ? -20.713 -5.390 30.730 1.00 93.19 129 MET A N 1
ATOM 1056 C CA . MET A 1 129 ? -20.024 -6.556 30.177 1.00 93.19 129 MET A CA 1
ATOM 1057 C C . MET A 1 129 ? -20.230 -6.645 28.659 1.00 93.19 129 MET A C 1
ATOM 1059 O O . MET A 1 129 ? -19.256 -6.767 27.915 1.00 93.19 129 MET A O 1
ATOM 1063 N N . LEU A 1 130 ? -21.476 -6.504 28.195 1.00 93.12 130 LEU A N 1
ATOM 1064 C CA . LEU A 1 130 ? -21.830 -6.514 26.774 1.00 93.12 130 LEU A CA 1
ATOM 1065 C C . LEU A 1 130 ? -21.166 -5.360 26.014 1.00 93.12 130 LEU A C 1
ATOM 1067 O O . LEU A 1 130 ? -20.561 -5.581 24.965 1.00 93.12 130 LEU A O 1
ATOM 1071 N N . ALA A 1 131 ? -21.211 -4.141 26.554 1.00 91.75 131 ALA A N 1
ATOM 1072 C CA . ALA A 1 131 ? -20.581 -2.979 25.932 1.00 91.75 131 ALA A CA 1
ATOM 1073 C C . ALA A 1 131 ? -19.048 -3.121 25.856 1.00 91.75 131 ALA A C 1
ATOM 1075 O O . ALA A 1 131 ? -18.433 -2.743 24.855 1.00 91.75 131 ALA A O 1
ATOM 1076 N N . ASN A 1 132 ? -18.412 -3.714 26.873 1.00 92.12 132 ASN A N 1
ATOM 1077 C CA . ASN A 1 132 ? -16.979 -4.009 26.838 1.00 92.12 132 ASN A CA 1
ATOM 1078 C C . ASN A 1 132 ? -16.632 -5.092 25.810 1.00 92.12 132 ASN A C 1
ATOM 1080 O O . ASN A 1 132 ? -15.645 -4.943 25.087 1.00 92.12 132 ASN A O 1
ATOM 1084 N N . GLN A 1 133 ? -17.450 -6.140 25.688 1.00 94.12 133 GLN A N 1
ATOM 1085 C CA . GLN A 1 133 ? -17.268 -7.155 24.652 1.00 94.12 133 GLN A CA 1
ATOM 1086 C C . GLN A 1 133 ? -17.381 -6.540 23.249 1.00 94.12 133 GLN A C 1
ATOM 1088 O O . GLN A 1 133 ? -16.480 -6.712 22.426 1.00 94.12 133 GLN A O 1
ATOM 1093 N N . GLN A 1 134 ? -18.421 -5.739 23.001 1.00 93.94 134 GLN A N 1
ATOM 1094 C CA . GLN A 1 134 ? -18.590 -5.017 21.736 1.00 93.94 134 GLN A CA 1
ATOM 1095 C C . GLN A 1 134 ? -17.397 -4.102 21.433 1.00 93.94 134 GLN A C 1
ATOM 1097 O O . GLN A 1 134 ? -16.963 -4.004 20.285 1.00 93.94 134 GLN A O 1
ATOM 1102 N N . LYS A 1 135 ? -16.815 -3.461 22.455 1.00 93.06 135 LYS A N 1
ATOM 1103 C CA . LYS A 1 135 ? -15.637 -2.600 22.292 1.00 93.06 135 LYS A CA 1
ATOM 1104 C C . LYS A 1 135 ? -14.420 -3.400 21.855 1.00 93.06 135 LYS A C 1
ATOM 1106 O O . LYS A 1 135 ? -13.698 -2.938 20.974 1.00 93.06 135 LYS A O 1
ATOM 1111 N N . LEU A 1 136 ? -14.190 -4.577 22.437 1.00 93.94 136 LEU A N 1
ATOM 1112 C CA . LEU A 1 136 ? -13.089 -5.457 22.038 1.00 93.94 136 LEU A CA 1
ATOM 1113 C C . LEU A 1 136 ? -13.256 -5.936 20.590 1.00 93.94 136 LEU A C 1
ATOM 1115 O O . LEU A 1 136 ? -12.309 -5.862 19.806 1.00 93.94 136 LEU A O 1
ATOM 1119 N N . GLU A 1 137 ? -14.466 -6.349 20.210 1.00 94.12 137 GLU A N 1
ATOM 1120 C CA . GLU A 1 137 ? -14.773 -6.793 18.847 1.00 94.12 137 GLU A CA 1
ATOM 1121 C C . GLU A 1 137 ? -14.606 -5.665 17.818 1.00 94.12 137 GLU A C 1
ATOM 1123 O O . GLU A 1 137 ? -13.955 -5.849 16.785 1.00 94.12 137 GLU A O 1
ATOM 1128 N N . LEU A 1 138 ? -15.141 -4.473 18.102 1.00 93.75 138 LEU A N 1
ATOM 1129 C CA . LEU A 1 138 ? -14.988 -3.305 17.233 1.00 93.75 138 LEU A CA 1
ATOM 1130 C C . LEU A 1 138 ? -13.537 -2.825 17.170 1.00 93.75 138 LEU A C 1
ATOM 1132 O O . LEU A 1 138 ? -13.077 -2.456 16.094 1.00 93.75 138 LEU A O 1
ATOM 1136 N N . ALA A 1 139 ? -12.788 -2.866 18.276 1.00 91.50 139 ALA A N 1
ATOM 1137 C CA . ALA A 1 139 ? -11.370 -2.510 18.285 1.00 91.50 139 ALA A CA 1
ATOM 1138 C C . ALA A 1 139 ? -10.545 -3.480 17.428 1.00 91.50 139 ALA A C 1
ATOM 1140 O O . ALA A 1 139 ? -9.658 -3.053 16.686 1.00 91.50 139 ALA A O 1
ATOM 1141 N N . HIS A 1 140 ? -10.863 -4.775 17.475 1.00 92.94 140 HIS A N 1
ATOM 1142 C CA . HIS A 1 140 ? -10.230 -5.770 16.617 1.00 92.94 140 HIS A CA 1
ATOM 1143 C C . HIS A 1 140 ? -10.543 -5.532 15.133 1.00 92.94 140 HIS A C 1
ATOM 1145 O O . HIS A 1 140 ? -9.622 -5.499 14.312 1.00 92.94 140 HIS A O 1
ATOM 1151 N N . LYS A 1 141 ? -11.817 -5.293 14.784 1.00 93.00 141 LYS A N 1
ATOM 1152 C CA . LYS A 1 141 ? -12.231 -4.944 13.412 1.00 93.00 141 LYS A CA 1
ATOM 1153 C C . LYS A 1 141 ? -11.556 -3.664 12.927 1.00 93.00 141 LYS A C 1
ATOM 1155 O O . LYS A 1 141 ? -11.031 -3.634 11.819 1.00 93.00 141 LYS A O 1
ATOM 1160 N N . TYR A 1 142 ? -11.513 -2.640 13.775 1.00 92.81 142 TYR A N 1
ATOM 1161 C CA . TYR A 1 142 ? -10.864 -1.367 13.485 1.00 92.81 142 TYR A CA 1
ATOM 1162 C C . TYR A 1 142 ? -9.375 -1.549 13.194 1.00 92.81 142 TYR A C 1
ATOM 1164 O O . TYR A 1 142 ? -8.905 -1.084 12.162 1.00 92.81 142 TYR A O 1
ATOM 1172 N N . ASN A 1 143 ? -8.636 -2.254 14.056 1.00 90.12 143 ASN A N 1
ATOM 1173 C CA . ASN A 1 143 ? -7.206 -2.487 13.846 1.00 90.12 143 ASN A CA 1
ATOM 1174 C C . ASN A 1 143 ? -6.945 -3.334 12.595 1.00 90.12 143 ASN A C 1
ATOM 1176 O O . ASN A 1 143 ? -6.061 -3.002 11.811 1.00 90.12 143 ASN A O 1
ATOM 1180 N N . THR A 1 144 ? -7.752 -4.371 12.364 1.00 89.00 144 THR A N 1
ATOM 1181 C CA . THR A 1 144 ? -7.649 -5.213 11.163 1.00 89.00 144 THR A CA 1
ATOM 1182 C C . THR A 1 144 ? -7.865 -4.391 9.892 1.00 89.00 144 THR A C 1
ATOM 1184 O O . THR A 1 144 ? -7.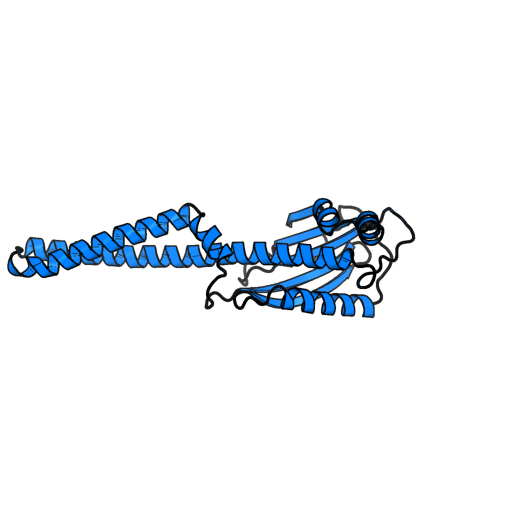049 -4.449 8.971 1.00 89.00 144 THR A O 1
ATOM 1187 N N . LEU A 1 145 ? -8.922 -3.573 9.855 1.00 90.38 145 LEU A N 1
ATOM 1188 C CA . LEU A 1 145 ? -9.222 -2.716 8.711 1.00 90.38 145 LEU A CA 1
ATOM 1189 C C . LEU A 1 145 ? -8.160 -1.623 8.533 1.00 90.38 145 LEU A C 1
ATOM 1191 O O . LEU A 1 145 ? -7.709 -1.402 7.411 1.00 90.38 145 LEU A O 1
ATOM 1195 N N . LYS A 1 146 ? -7.706 -0.996 9.629 1.00 90.06 146 LYS A N 1
ATOM 1196 C CA . LYS A 1 146 ? -6.618 -0.007 9.635 1.00 90.06 146 LYS A CA 1
ATOM 1197 C C . LYS A 1 146 ? -5.380 -0.570 8.951 1.00 90.06 146 LYS A C 1
ATOM 1199 O O . LYS A 1 146 ? -4.874 0.042 8.018 1.00 90.06 146 LYS A O 1
ATOM 1204 N N . THR A 1 147 ? -4.903 -1.725 9.410 1.00 85.50 147 THR A N 1
ATOM 1205 C CA . THR A 1 147 ? -3.699 -2.368 8.881 1.00 85.50 147 THR A CA 1
ATOM 1206 C C . THR A 1 147 ? -3.894 -2.790 7.429 1.00 85.50 147 THR A C 1
ATOM 1208 O O . THR A 1 147 ? -3.033 -2.522 6.595 1.00 85.50 147 THR A O 1
ATOM 1211 N N . SER A 1 148 ? -5.044 -3.382 7.093 1.00 85.69 148 SER A N 1
ATOM 1212 C CA . SER A 1 148 ? -5.348 -3.799 5.721 1.00 85.69 148 SER A CA 1
ATOM 1213 C C . SER A 1 148 ? -5.331 -2.620 4.743 1.00 85.69 148 SER A C 1
ATOM 1215 O O . SER A 1 148 ? -4.634 -2.667 3.731 1.00 85.69 148 SER A O 1
ATOM 1217 N N . LEU A 1 149 ? -6.056 -1.543 5.050 1.00 87.50 149 LEU A N 1
ATOM 1218 C CA . LEU A 1 149 ? -6.124 -0.357 4.196 1.00 87.50 149 LEU A CA 1
ATOM 1219 C C . LEU A 1 149 ? -4.793 0.402 4.154 1.00 87.50 149 LEU A C 1
ATOM 1221 O O . LEU A 1 149 ? -4.365 0.823 3.082 1.00 87.50 149 LEU A O 1
ATOM 1225 N N . ALA A 1 150 ? -4.099 0.534 5.291 1.00 85.94 150 ALA A N 1
ATOM 1226 C CA . ALA A 1 150 ? -2.791 1.183 5.340 1.00 85.94 150 ALA A CA 1
ATOM 1227 C C . ALA A 1 150 ? -1.802 0.500 4.393 1.00 85.94 150 ALA A C 1
ATOM 1229 O O . ALA A 1 150 ? -1.109 1.174 3.635 1.00 85.94 150 ALA A O 1
ATOM 1230 N N . ARG A 1 151 ? -1.781 -0.837 4.384 1.00 80.94 151 ARG A N 1
ATOM 1231 C CA . ARG A 1 151 ? -0.935 -1.615 3.474 1.00 80.94 151 ARG A CA 1
ATOM 1232 C C . ARG A 1 151 ? -1.282 -1.380 2.005 1.00 80.94 151 ARG A C 1
ATOM 1234 O O . ARG A 1 151 ? -0.370 -1.239 1.194 1.00 80.94 151 ARG A O 1
ATOM 1241 N N . VAL A 1 152 ? -2.570 -1.302 1.660 1.00 82.69 152 VAL A N 1
ATOM 1242 C CA . VAL A 1 152 ? -3.010 -0.976 0.290 1.00 82.69 152 VAL A CA 1
ATOM 1243 C C . VAL A 1 152 ? -2.472 0.391 -0.132 1.00 82.69 152 VAL A C 1
ATOM 1245 O O . VAL A 1 152 ? -1.820 0.494 -1.168 1.00 82.69 152 VAL A O 1
ATOM 1248 N N . TYR A 1 153 ? -2.647 1.423 0.693 1.00 85.88 153 TYR A N 1
ATOM 1249 C CA . TYR A 1 153 ? -2.205 2.779 0.355 1.00 85.88 153 TYR A CA 1
ATOM 1250 C C . TYR A 1 153 ? -0.682 2.939 0.333 1.00 85.88 153 TYR A C 1
ATOM 1252 O O . TYR A 1 153 ? -0.153 3.657 -0.516 1.00 85.88 153 TYR A O 1
ATOM 1260 N N . LEU A 1 154 ? 0.035 2.253 1.224 1.00 81.25 154 LEU A N 1
ATOM 1261 C CA . LEU A 1 154 ? 1.498 2.199 1.198 1.00 81.25 154 LEU A CA 1
ATOM 1262 C C . LEU A 1 154 ? 2.002 1.532 -0.086 1.00 81.25 154 LEU A C 1
ATOM 1264 O O . LEU A 1 154 ? 2.937 2.031 -0.710 1.00 81.25 154 LEU A O 1
ATOM 1268 N N . ARG A 1 155 ? 1.350 0.451 -0.530 1.00 78.62 155 ARG A N 1
ATOM 1269 C CA . ARG A 1 155 ? 1.671 -0.205 -1.803 1.00 78.62 155 ARG A CA 1
ATOM 1270 C C . ARG A 1 155 ? 1.395 0.700 -2.998 1.00 78.62 155 ARG A C 1
ATOM 1272 O O . ARG A 1 155 ? 2.265 0.818 -3.851 1.00 78.62 155 ARG A O 1
ATOM 1279 N N . GLU A 1 156 ? 0.232 1.349 -3.064 1.00 79.69 156 GLU A N 1
ATOM 1280 C CA . GLU A 1 156 ? -0.083 2.321 -4.125 1.00 79.69 156 GLU A CA 1
ATOM 1281 C C . GLU A 1 156 ? 0.989 3.407 -4.221 1.00 79.69 156 GLU A C 1
ATOM 1283 O O . GLU A 1 156 ? 1.451 3.749 -5.310 1.00 79.69 156 GLU A O 1
ATOM 1288 N N . ARG A 1 157 ? 1.414 3.931 -3.069 1.00 79.94 157 ARG A N 1
ATOM 1289 C CA . ARG A 1 157 ? 2.436 4.969 -3.007 1.00 79.94 157 ARG A CA 1
ATOM 1290 C C . ARG A 1 157 ? 3.800 4.467 -3.465 1.00 79.94 157 ARG 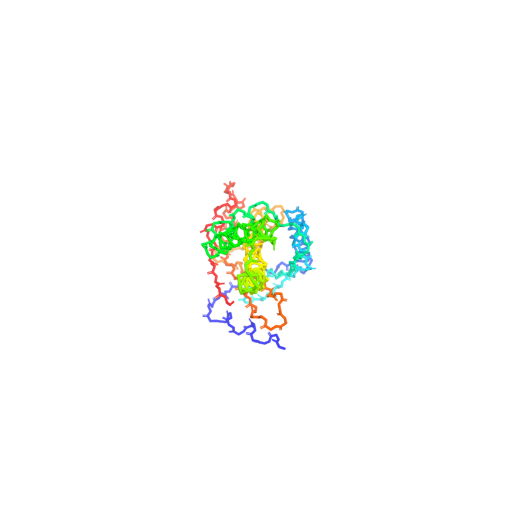A C 1
ATOM 1292 O O . ARG A 1 157 ? 4.444 5.155 -4.253 1.00 79.94 157 ARG A O 1
ATOM 1299 N N . LEU A 1 158 ? 4.219 3.280 -3.027 1.00 78.12 158 LEU A N 1
ATOM 1300 C CA . LEU A 1 158 ? 5.462 2.670 -3.492 1.00 78.12 158 LEU A CA 1
ATOM 1301 C C . LEU A 1 158 ? 5.426 2.451 -5.006 1.00 78.12 158 LEU A C 1
ATOM 1303 O O . LEU A 1 158 ? 6.361 2.835 -5.695 1.00 78.12 158 LEU A O 1
ATOM 1307 N N . VAL A 1 159 ? 4.337 1.890 -5.536 1.00 77.62 159 VAL A N 1
ATOM 1308 C CA . VAL A 1 159 ? 4.158 1.674 -6.978 1.00 77.62 159 VAL A CA 1
ATOM 1309 C C . VAL A 1 159 ? 4.234 2.996 -7.744 1.00 77.62 159 VAL A C 1
ATOM 1311 O O . VAL A 1 159 ? 4.932 3.074 -8.751 1.00 77.62 159 VAL A O 1
ATOM 1314 N N . SER A 1 160 ? 3.592 4.054 -7.248 1.00 80.81 160 SER A N 1
ATOM 1315 C CA . SER A 1 160 ? 3.685 5.394 -7.839 1.00 80.81 160 SER A CA 1
ATOM 1316 C C . SER A 1 160 ? 5.120 5.939 -7.813 1.00 80.81 160 SER A C 1
ATOM 1318 O O . SER A 1 160 ? 5.639 6.378 -8.837 1.00 80.81 160 SER A O 1
ATOM 1320 N N . SER A 1 161 ? 5.810 5.825 -6.673 1.00 79.88 161 SER A N 1
ATOM 1321 C CA . SER A 1 161 ? 7.213 6.235 -6.519 1.00 79.88 161 SER A CA 1
ATOM 1322 C C . SER A 1 161 ? 8.145 5.471 -7.466 1.00 79.88 161 SER A C 1
ATOM 1324 O O . SER A 1 161 ? 8.998 6.078 -8.119 1.00 79.88 161 SER A O 1
ATOM 1326 N N . LEU A 1 162 ? 7.944 4.155 -7.598 1.00 77.62 162 LEU A N 1
ATOM 1327 C CA . LEU A 1 162 ? 8.648 3.299 -8.552 1.00 77.62 162 LEU A CA 1
ATOM 1328 C C . LEU A 1 162 ? 8.413 3.778 -9.983 1.00 77.62 162 LEU A C 1
ATOM 1330 O O . LEU A 1 162 ? 9.375 3.946 -10.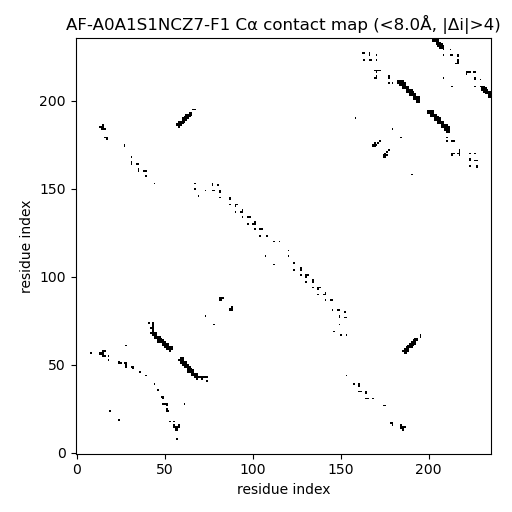726 1.00 77.62 162 LEU A O 1
ATOM 1334 N N . LYS A 1 163 ? 7.159 4.055 -10.354 1.00 79.12 163 LYS A N 1
ATOM 1335 C CA . LYS A 1 163 ? 6.792 4.516 -11.698 1.00 79.12 163 LYS A CA 1
ATOM 1336 C C . LYS A 1 163 ? 7.511 5.813 -12.053 1.00 79.12 163 LYS A C 1
ATOM 1338 O O . LYS A 1 163 ? 8.151 5.893 -13.097 1.00 79.12 163 LYS A O 1
ATOM 1343 N N . THR A 1 164 ? 7.460 6.796 -11.158 1.00 81.62 164 THR A N 1
ATOM 1344 C CA . THR A 1 164 ? 8.119 8.092 -11.350 1.00 81.62 164 THR A CA 1
ATOM 1345 C C . THR A 1 164 ? 9.637 7.951 -11.406 1.00 81.62 164 THR A C 1
ATOM 1347 O O . THR A 1 164 ? 10.268 8.527 -12.282 1.00 81.62 164 THR A O 1
ATOM 1350 N N . THR A 1 165 ? 10.233 7.139 -10.531 1.00 79.31 165 THR A N 1
ATOM 1351 C CA . THR A 1 165 ? 11.694 6.949 -10.485 1.00 79.31 165 THR A CA 1
ATOM 1352 C C . THR A 1 165 ? 12.215 6.231 -11.723 1.00 79.31 165 THR A C 1
ATOM 1354 O O . THR A 1 165 ? 13.232 6.623 -12.289 1.00 79.31 165 THR A O 1
ATOM 1357 N N . VAL A 1 166 ? 11.497 5.208 -12.187 1.00 77.00 166 VAL A N 1
ATOM 1358 C CA . VAL A 1 166 ? 11.837 4.525 -13.434 1.00 77.00 166 VAL A CA 1
ATOM 1359 C C . VAL A 1 166 ? 11.672 5.472 -14.624 1.00 77.00 166 VAL A C 1
ATOM 1361 O O . VAL A 1 166 ? 12.548 5.513 -15.480 1.00 77.00 166 VAL A O 1
ATOM 1364 N N . ALA A 1 167 ? 10.603 6.271 -14.668 1.00 80.12 167 ALA A N 1
ATOM 1365 C CA . ALA A 1 167 ? 10.394 7.255 -15.728 1.00 80.12 167 ALA A CA 1
ATOM 1366 C C . ALA A 1 167 ? 11.494 8.331 -15.758 1.00 80.12 167 ALA A C 1
ATOM 1368 O O . ALA A 1 167 ? 12.030 8.611 -16.825 1.00 80.12 167 ALA A O 1
ATOM 1369 N N . GLU A 1 168 ? 11.875 8.887 -14.604 1.00 81.56 168 GLU A N 1
ATOM 1370 C CA . GLU A 1 168 ? 13.001 9.822 -14.474 1.00 81.56 168 GLU A CA 1
ATOM 1371 C C . GLU A 1 168 ? 14.298 9.225 -15.010 1.00 81.56 168 GLU A C 1
ATOM 1373 O O . GLU A 1 168 ? 14.994 9.861 -15.796 1.00 81.56 168 GLU A O 1
ATOM 1378 N N . LEU A 1 169 ? 14.600 7.988 -14.617 1.00 78.12 169 LEU A N 1
ATOM 1379 C CA . LEU A 1 169 ? 15.806 7.312 -15.060 1.00 78.12 169 LEU A CA 1
ATOM 1380 C C . LEU A 1 169 ? 15.794 7.063 -16.570 1.00 78.12 169 LEU A C 1
ATOM 1382 O O . LEU A 1 169 ? 16.805 7.291 -17.225 1.00 78.12 169 LEU A O 1
ATOM 1386 N N . LEU A 1 170 ? 14.666 6.617 -17.130 1.00 76.56 170 LEU A N 1
ATOM 1387 C CA . LEU A 1 170 ? 14.535 6.406 -18.572 1.00 76.56 170 LEU A CA 1
ATOM 1388 C C . LEU A 1 170 ? 14.659 7.717 -19.356 1.00 76.56 170 LEU A C 1
ATOM 1390 O O . LEU A 1 170 ? 15.186 7.713 -20.462 1.00 76.56 170 LEU A O 1
ATOM 1394 N N . CYS A 1 171 ? 14.192 8.833 -18.802 1.00 79.44 171 CYS A N 1
ATOM 1395 C CA . CYS A 1 171 ? 14.291 10.147 -19.429 1.00 79.44 171 CYS A CA 1
ATOM 1396 C C . CYS A 1 171 ? 15.676 10.798 -19.292 1.00 79.44 171 CYS A C 1
ATOM 1398 O O . CYS A 1 171 ? 15.931 11.790 -19.972 1.00 79.44 171 CYS A O 1
ATOM 1400 N N . ASP A 1 172 ? 16.567 10.266 -18.451 1.00 79.75 172 ASP A N 1
ATOM 1401 C CA . ASP A 1 172 ? 17.913 10.802 -18.250 1.00 79.75 172 ASP A CA 1
ATOM 1402 C C . ASP A 1 172 ? 18.935 10.104 -19.175 1.00 79.75 172 ASP A C 1
ATOM 1404 O O . ASP A 1 172 ? 19.351 8.972 -18.899 1.00 79.75 172 ASP A O 1
ATOM 1408 N N . PRO A 1 173 ? 19.408 10.771 -20.248 1.00 74.62 173 PRO A N 1
ATOM 1409 C CA . PRO A 1 173 ? 20.347 10.179 -21.198 1.00 74.62 173 PRO A CA 1
ATOM 1410 C C . PRO A 1 173 ? 21.737 9.903 -20.600 1.00 74.62 173 PRO A C 1
ATOM 1412 O O . PRO A 1 173 ? 22.503 9.135 -21.185 1.00 74.62 173 PRO A O 1
ATOM 1415 N N . ALA A 1 174 ? 22.087 10.508 -19.457 1.00 74.81 174 ALA A N 1
ATOM 1416 C CA . ALA A 1 174 ? 23.342 10.233 -18.759 1.00 74.81 174 ALA A CA 1
ATOM 1417 C C . ALA A 1 174 ? 23.274 8.942 -17.928 1.00 74.81 174 ALA A C 1
ATOM 1419 O O . ALA A 1 174 ? 24.308 8.327 -17.661 1.00 74.81 174 ALA A O 1
ATOM 1420 N N . ARG A 1 175 ? 22.069 8.530 -17.515 1.00 69.94 175 ARG A N 1
ATOM 1421 C CA . ARG A 1 175 ? 21.840 7.357 -16.652 1.00 69.94 175 ARG A CA 1
ATOM 1422 C C . ARG A 1 175 ? 21.302 6.156 -17.416 1.00 69.94 175 ARG A C 1
ATOM 1424 O O . ARG A 1 175 ? 21.579 5.023 -17.028 1.00 69.94 175 ARG A O 1
ATOM 1431 N N . PHE A 1 176 ? 20.562 6.392 -18.494 1.00 69.44 176 PHE A N 1
ATOM 1432 C CA . PHE A 1 176 ? 20.007 5.352 -19.345 1.00 69.44 176 PHE A CA 1
ATOM 1433 C C . PHE A 1 176 ? 20.108 5.764 -20.809 1.00 69.44 176 PHE A C 1
ATOM 1435 O O . PHE A 1 176 ? 19.452 6.700 -21.259 1.00 69.44 176 PHE A O 1
ATOM 1442 N N . LYS A 1 177 ? 20.912 5.041 -21.587 1.00 63.66 177 LYS A N 1
ATOM 1443 C CA . LYS A 1 177 ? 21.026 5.281 -23.023 1.00 63.66 177 LYS A CA 1
ATOM 1444 C C . LYS A 1 177 ? 20.185 4.259 -23.774 1.00 63.66 177 LYS A C 1
ATOM 1446 O O . LYS A 1 177 ? 20.467 3.065 -23.709 1.00 63.66 177 LYS A O 1
ATOM 1451 N N . VAL A 1 178 ? 19.178 4.729 -24.507 1.00 58.28 178 VAL A N 1
ATOM 1452 C CA . VAL A 1 178 ? 18.493 3.885 -25.489 1.00 58.28 178 VAL A CA 1
ATOM 1453 C C . VAL A 1 178 ? 19.488 3.595 -26.612 1.00 58.28 178 VAL A C 1
ATOM 1455 O O . VAL A 1 178 ? 19.995 4.510 -27.258 1.00 58.28 178 VAL A O 1
ATOM 1458 N N . ILE A 1 179 ? 19.812 2.320 -26.812 1.00 52.62 179 ILE A N 1
ATOM 1459 C CA . ILE A 1 179 ? 20.564 1.854 -27.977 1.00 52.62 179 ILE A CA 1
ATOM 1460 C C . ILE A 1 179 ? 19.508 1.345 -28.955 1.00 52.62 179 ILE A C 1
ATOM 1462 O O . ILE A 1 179 ? 19.123 0.184 -28.889 1.00 52.62 179 ILE A O 1
ATOM 1466 N N . SER A 1 180 ? 18.953 2.214 -29.796 1.00 47.56 180 SER A N 1
ATOM 1467 C CA . SER A 1 180 ? 18.063 1.776 -30.872 1.00 47.56 180 SER A CA 1
ATOM 1468 C C . SER A 1 180 ? 18.408 2.524 -32.154 1.00 47.56 180 SER A C 1
ATOM 1470 O O . SER A 1 180 ? 18.487 3.748 -32.166 1.00 47.56 180 SER A O 1
ATOM 1472 N N . ASP A 1 181 ? 18.635 1.769 -33.229 1.00 47.34 181 ASP A N 1
ATOM 1473 C CA . ASP A 1 181 ? 18.735 2.301 -34.591 1.00 47.34 181 ASP A CA 1
ATOM 1474 C C . ASP A 1 181 ? 17.340 2.358 -35.269 1.00 47.34 181 ASP A C 1
ATOM 1476 O O . ASP A 1 181 ? 17.251 2.671 -36.454 1.00 47.34 181 ASP A O 1
ATOM 1480 N N . ASN A 1 182 ? 16.239 2.046 -34.554 1.00 48.09 182 ASN A N 1
ATOM 1481 C CA . ASN A 1 182 ? 14.884 1.926 -35.116 1.00 48.09 182 ASN A CA 1
ATOM 1482 C C . ASN A 1 182 ? 13.762 2.417 -34.173 1.00 48.09 182 ASN A C 1
ATOM 1484 O O . ASN A 1 182 ? 13.584 1.953 -33.053 1.00 48.09 182 ASN A O 1
ATOM 1488 N N . THR A 1 183 ? 12.882 3.269 -34.701 1.00 45.41 183 THR A N 1
ATOM 1489 C CA . THR A 1 183 ? 11.845 4.037 -33.978 1.00 45.41 183 THR A CA 1
ATOM 1490 C C . THR A 1 183 ? 10.579 3.260 -33.554 1.00 45.41 183 THR A C 1
ATOM 1492 O O . THR A 1 183 ? 9.573 3.879 -33.192 1.00 45.41 183 THR A O 1
ATOM 1495 N N . HIS A 1 184 ? 10.587 1.921 -33.584 1.00 49.31 184 HIS A N 1
ATOM 1496 C CA . HIS A 1 184 ? 9.401 1.072 -33.350 1.00 49.31 184 HIS A CA 1
ATOM 1497 C C . HIS A 1 184 ? 9.478 0.152 -32.117 1.00 49.31 184 HIS A C 1
ATOM 1499 O O . HIS A 1 184 ? 8.533 -0.594 -31.855 1.00 49.31 184 HIS A O 1
ATOM 1505 N N . ASP A 1 185 ? 10.560 0.204 -31.344 1.00 60.03 185 ASP A N 1
ATOM 1506 C CA . ASP A 1 185 ? 10.821 -0.776 -30.283 1.00 60.03 185 ASP A CA 1
ATOM 1507 C C . ASP A 1 185 ? 10.136 -0.413 -28.950 1.00 60.03 185 ASP A C 1
ATOM 1509 O O . ASP A 1 185 ? 9.564 0.665 -28.813 1.00 60.03 185 ASP A O 1
ATOM 1513 N N . SER A 1 186 ? 10.114 -1.312 -27.953 1.00 56.75 186 SER A N 1
ATOM 1514 C CA . SER A 1 186 ? 9.475 -1.076 -26.639 1.00 56.75 186 SER A CA 1
ATOM 1515 C C . SER A 1 186 ? 10.263 -1.668 -25.467 1.00 56.75 186 SER A C 1
ATOM 1517 O O . SER A 1 186 ? 10.836 -2.744 -25.570 1.00 56.75 186 SER A O 1
ATOM 1519 N N . VAL A 1 187 ? 10.262 -0.982 -24.326 1.00 60.66 187 VAL A N 1
ATOM 1520 C CA . VAL A 1 187 ? 10.796 -1.437 -23.037 1.00 60.66 187 VAL A CA 1
ATOM 1521 C C . VAL A 1 187 ? 9.620 -1.833 -22.142 1.00 60.66 187 VAL A C 1
ATOM 1523 O O . VAL A 1 187 ? 8.765 -1.004 -21.830 1.00 60.66 187 VAL A O 1
ATOM 1526 N N . ALA A 1 188 ? 9.564 -3.099 -21.719 1.00 60.19 188 ALA A N 1
ATOM 1527 C CA . ALA A 1 188 ? 8.536 -3.592 -20.803 1.00 60.19 188 ALA A CA 1
ATOM 1528 C C . ALA A 1 188 ? 9.074 -3.713 -19.373 1.00 60.19 188 ALA A C 1
ATOM 1530 O O . ALA A 1 188 ? 9.768 -4.660 -19.022 1.00 60.19 188 ALA A O 1
ATOM 1531 N N . ILE A 1 189 ? 8.691 -2.780 -18.514 1.00 59.12 189 ILE A N 1
ATOM 1532 C CA . ILE A 1 189 ? 9.024 -2.761 -17.095 1.00 59.12 189 ILE A CA 1
ATOM 1533 C C . ILE A 1 189 ? 7.970 -3.562 -16.330 1.00 59.12 189 ILE A C 1
ATOM 1535 O O . ILE A 1 189 ? 6.813 -3.173 -16.247 1.00 59.12 189 ILE A O 1
ATOM 1539 N N . THR A 1 190 ? 8.348 -4.693 -15.741 1.00 58.38 190 THR A N 1
ATOM 1540 C CA . THR A 1 190 ? 7.429 -5.505 -14.925 1.00 58.38 190 THR A CA 1
ATOM 1541 C C . THR A 1 190 ? 7.685 -5.334 -13.438 1.00 58.38 190 THR A C 1
ATOM 1543 O O . THR A 1 190 ? 8.544 -6.018 -12.888 1.00 58.38 190 THR A O 1
ATOM 1546 N N . VAL A 1 191 ? 6.879 -4.509 -12.774 1.00 57.66 191 VAL A N 1
ATOM 1547 C CA . VAL A 1 191 ? 6.876 -4.375 -11.317 1.00 57.66 191 VAL A CA 1
ATOM 1548 C C . VAL A 1 191 ? 6.029 -5.490 -10.712 1.00 57.66 191 VAL A C 1
ATOM 1550 O O . VAL A 1 191 ? 4.815 -5.381 -10.525 1.00 57.66 191 VAL A O 1
ATOM 1553 N N . ASN A 1 192 ? 6.679 -6.603 -10.385 1.00 56.50 192 ASN A N 1
ATOM 1554 C CA . ASN A 1 192 ? 6.040 -7.616 -9.555 1.00 56.50 192 ASN A CA 1
ATOM 1555 C C . ASN A 1 192 ? 5.983 -7.108 -8.125 1.00 56.50 192 ASN A C 1
ATOM 1557 O O . ASN A 1 192 ? 6.984 -6.641 -7.599 1.00 56.50 192 ASN A O 1
ATOM 1561 N N . THR A 1 193 ? 4.832 -7.242 -7.482 1.00 55.56 193 THR A N 1
ATOM 1562 C CA . THR A 1 193 ? 4.697 -6.953 -6.059 1.00 55.56 193 THR A CA 1
ATOM 1563 C C . THR A 1 193 ? 4.108 -8.191 -5.395 1.00 55.56 193 THR A C 1
ATOM 1565 O O . THR A 1 193 ? 2.972 -8.590 -5.667 1.00 55.56 193 THR A O 1
ATOM 1568 N N . TRP A 1 194 ? 4.917 -8.867 -4.577 1.00 53.38 194 TRP A N 1
ATOM 1569 C CA . TRP A 1 194 ? 4.432 -10.002 -3.799 1.00 53.38 194 TRP A CA 1
ATOM 1570 C C . TRP A 1 194 ? 3.534 -9.494 -2.673 1.00 53.38 194 TRP A C 1
ATOM 1572 O O . TRP A 1 194 ? 3.897 -8.536 -1.992 1.00 53.38 194 TRP A O 1
ATOM 1582 N N . PRO A 1 195 ? 2.366 -10.109 -2.451 1.00 51.38 195 PRO A N 1
ATOM 1583 C CA . PRO A 1 195 ? 1.618 -9.860 -1.232 1.00 51.38 195 PRO A CA 1
ATOM 1584 C C . PRO A 1 195 ? 2.373 -10.426 -0.025 1.00 51.38 195 PRO A C 1
ATOM 1586 O O . PRO A 1 195 ? 2.978 -11.493 -0.098 1.00 51.38 195 PRO A O 1
ATOM 1589 N N . ASP A 1 196 ? 2.242 -9.751 1.115 1.00 51.25 196 ASP A N 1
ATOM 1590 C CA . ASP A 1 196 ? 2.868 -10.093 2.405 1.00 51.25 196 ASP A CA 1
ATOM 1591 C C . ASP A 1 196 ? 2.424 -11.443 3.016 1.00 51.25 196 ASP A C 1
ATOM 1593 O O . ASP A 1 196 ? 2.759 -11.761 4.157 1.00 51.25 196 ASP A O 1
ATOM 1597 N N . THR A 1 197 ? 1.654 -12.270 2.303 1.00 48.12 197 THR A N 1
ATOM 1598 C CA . THR A 1 197 ? 1.239 -13.590 2.795 1.00 48.12 197 THR A CA 1
ATOM 1599 C C . THR A 1 197 ? 1.789 -14.683 1.894 1.00 48.12 197 THR A C 1
ATOM 1601 O O . THR A 1 197 ? 1.718 -14.581 0.672 1.00 48.12 197 THR A O 1
ATOM 1604 N N . LYS A 1 198 ? 2.273 -15.781 2.497 1.00 43.72 198 LYS A N 1
ATOM 1605 C CA . LYS A 1 198 ? 2.765 -16.978 1.781 1.00 43.72 198 LYS A CA 1
ATOM 1606 C C . LYS A 1 198 ? 1.762 -17.552 0.762 1.00 43.72 198 LYS A C 1
ATOM 1608 O O . LYS A 1 198 ? 2.165 -18.312 -0.109 1.00 43.72 198 LYS A O 1
ATOM 1613 N N . ASN A 1 199 ? 0.484 -17.174 0.872 1.00 46.88 199 ASN A N 1
ATOM 1614 C CA . ASN A 1 199 ? -0.625 -17.638 0.039 1.00 46.88 199 ASN A CA 1
ATOM 1615 C C . ASN A 1 199 ? -1.253 -16.532 -0.825 1.00 46.88 199 ASN A C 1
ATOM 1617 O O . ASN A 1 199 ? -2.247 -16.781 -1.507 1.00 46.88 199 ASN A O 1
ATOM 1621 N N . GLY A 1 200 ? -0.747 -15.300 -0.767 1.00 52.03 200 GLY A N 1
ATOM 1622 C CA . GLY A 1 200 ? -1.316 -14.220 -1.554 1.00 52.03 200 GLY A CA 1
ATOM 1623 C C . GLY A 1 200 ? -0.953 -14.381 -3.031 1.00 52.03 200 GLY A C 1
ATOM 1624 O O . GLY A 1 200 ? 0.157 -14.787 -3.376 1.00 52.03 200 GLY A O 1
ATOM 1625 N N . LYS A 1 201 ? -1.885 -14.029 -3.920 1.00 53.81 201 LYS A N 1
ATOM 1626 C CA . LYS A 1 201 ? -1.605 -13.966 -5.356 1.00 53.81 201 LYS A CA 1
ATOM 1627 C C . LYS A 1 201 ? -0.636 -12.819 -5.633 1.00 53.81 201 LYS A C 1
ATOM 1629 O O . LYS A 1 201 ? -0.925 -11.679 -5.267 1.00 53.81 201 LYS A O 1
ATOM 1634 N N . LEU A 1 202 ? 0.486 -13.131 -6.282 1.00 56.38 202 LEU A N 1
ATOM 1635 C CA . LEU A 1 202 ? 1.348 -12.143 -6.932 1.00 56.38 202 LEU A CA 1
ATOM 1636 C C . LEU A 1 202 ? 0.450 -11.144 -7.669 1.00 56.38 202 LEU A C 1
ATOM 1638 O O . LEU A 1 202 ? -0.428 -11.579 -8.408 1.00 56.38 202 LEU A O 1
ATOM 1642 N N . SER A 1 203 ? 0.622 -9.844 -7.436 1.00 57.34 203 SER A N 1
ATOM 1643 C CA . SER A 1 203 ? 0.052 -8.865 -8.362 1.00 57.34 203 SER A CA 1
ATOM 1644 C C . SER A 1 203 ? 1.207 -8.292 -9.150 1.00 57.34 203 SER A C 1
ATOM 1646 O O . SER A 1 203 ? 2.123 -7.672 -8.594 1.00 57.34 203 SER A O 1
ATOM 1648 N N . SER A 1 204 ? 1.184 -8.576 -10.440 1.00 56.88 204 SER A N 1
ATOM 1649 C CA . SER A 1 204 ? 2.191 -8.116 -11.371 1.00 56.88 204 SER A CA 1
ATOM 1650 C C . SER A 1 204 ? 1.621 -6.920 -12.101 1.00 56.88 204 SER A C 1
ATOM 1652 O O . SER A 1 204 ? 0.582 -7.007 -12.751 1.00 56.88 204 SER A O 1
ATOM 1654 N N . LEU A 1 205 ? 2.292 -5.784 -11.960 1.00 64.88 205 LEU A N 1
ATOM 1655 C CA . LEU A 1 205 ? 1.992 -4.603 -12.743 1.00 64.88 205 LEU A CA 1
ATOM 1656 C C . LEU A 1 205 ? 3.041 -4.504 -13.842 1.00 64.88 205 LEU A C 1
ATOM 1658 O O . LEU A 1 205 ? 4.229 -4.352 -13.561 1.00 64.88 205 LEU A O 1
ATOM 1662 N N . VAL A 1 206 ? 2.611 -4.633 -15.093 1.00 63.84 206 VAL A N 1
ATOM 1663 C CA . VAL A 1 206 ? 3.497 -4.468 -16.247 1.00 63.84 206 VAL A CA 1
ATOM 1664 C C . VAL A 1 206 ? 3.236 -3.104 -16.867 1.00 63.84 206 VAL A C 1
ATOM 1666 O O . VAL A 1 206 ? 2.108 -2.786 -17.236 1.00 63.84 206 VAL A O 1
ATOM 1669 N N . TRP A 1 207 ? 4.293 -2.313 -16.979 1.00 69.00 207 TRP A N 1
ATOM 1670 C CA . TRP A 1 207 ? 4.344 -1.041 -17.679 1.00 69.00 207 TRP A CA 1
ATOM 1671 C C . TRP A 1 207 ? 5.117 -1.221 -18.972 1.00 69.00 207 TRP A C 1
ATOM 1673 O O . TRP A 1 207 ? 6.286 -1.594 -18.945 1.00 69.00 207 TRP A O 1
ATOM 1683 N N . VAL A 1 208 ? 4.494 -0.935 -20.107 1.00 66.56 208 VAL A N 1
ATOM 1684 C CA . VAL A 1 208 ? 5.191 -0.956 -21.398 1.00 66.56 208 VAL A CA 1
ATOM 1685 C C . VAL A 1 208 ? 5.356 0.472 -21.893 1.00 66.56 208 VAL A C 1
ATOM 1687 O O . VAL A 1 208 ? 4.387 1.233 -21.922 1.00 66.56 208 VAL A O 1
ATOM 1690 N N . VAL A 1 209 ? 6.588 0.828 -22.258 1.00 67.88 209 VAL A N 1
ATOM 1691 C CA . VAL A 1 209 ? 6.955 2.143 -22.795 1.00 67.88 209 VAL A CA 1
ATOM 1692 C C . VAL A 1 209 ? 7.673 1.942 -24.118 1.00 67.88 209 VAL A C 1
ATOM 1694 O O . VAL A 1 209 ? 8.675 1.237 -24.178 1.00 67.88 209 VAL A O 1
ATOM 1697 N N . ALA A 1 210 ? 7.185 2.561 -25.188 1.00 70.75 210 ALA A N 1
ATOM 1698 C CA . ALA A 1 210 ? 7.846 2.478 -26.483 1.00 70.75 210 ALA A CA 1
ATOM 1699 C C . ALA A 1 210 ? 9.201 3.221 -26.468 1.00 70.75 210 ALA A C 1
ATOM 1701 O O . ALA A 1 210 ? 9.332 4.289 -25.873 1.00 70.75 210 ALA A O 1
ATOM 1702 N N . GLY A 1 211 ? 10.220 2.670 -27.126 1.00 70.25 211 GLY A N 1
ATOM 1703 C CA . GLY A 1 211 ? 11.571 3.228 -27.217 1.00 70.25 211 GLY A CA 1
ATOM 1704 C C . GLY A 1 211 ? 11.582 4.631 -27.819 1.00 70.25 211 GLY A C 1
ATOM 1705 O O . GLY A 1 211 ? 12.252 5.511 -27.293 1.00 70.25 211 GLY A O 1
ATOM 1706 N N . ASN A 1 212 ? 10.734 4.893 -28.817 1.00 71.25 212 ASN A N 1
ATOM 1707 C CA . ASN A 1 212 ? 10.559 6.234 -29.380 1.00 71.25 212 ASN A CA 1
ATOM 1708 C C . ASN A 1 212 ? 9.989 7.256 -28.373 1.00 71.25 212 ASN A C 1
ATOM 1710 O O . ASN A 1 212 ? 10.297 8.442 -28.463 1.00 71.25 212 ASN A O 1
ATOM 1714 N N . VAL A 1 213 ? 9.181 6.830 -27.397 1.00 74.56 213 VAL A N 1
ATOM 1715 C CA . VAL A 1 213 ? 8.685 7.692 -26.311 1.00 74.56 213 VAL A CA 1
ATOM 1716 C C . VAL A 1 213 ? 9.825 8.032 -25.353 1.00 74.56 213 VAL A C 1
ATOM 1718 O O . VAL A 1 213 ? 9.924 9.176 -24.908 1.00 74.56 213 VAL A O 1
ATOM 1721 N N . ILE A 1 214 ? 10.712 7.071 -25.078 1.00 74.69 214 ILE A N 1
ATOM 1722 C CA . ILE A 1 214 ? 11.911 7.283 -24.258 1.00 74.69 214 ILE A CA 1
ATOM 1723 C C . ILE A 1 214 ? 12.868 8.248 -24.967 1.00 74.69 214 ILE A C 1
ATOM 1725 O O . ILE A 1 214 ? 13.256 9.255 -24.382 1.00 74.69 214 ILE A O 1
ATOM 1729 N N . GLU A 1 215 ? 13.172 8.009 -26.244 1.00 74.75 215 GLU A N 1
ATOM 1730 C CA . GLU A 1 215 ? 14.005 8.894 -27.070 1.00 74.75 215 GLU A CA 1
ATOM 1731 C C . GLU A 1 215 ? 13.434 10.313 -27.132 1.00 74.75 215 GLU A C 1
ATOM 1733 O O . GLU A 1 215 ? 14.169 11.292 -26.997 1.00 74.75 215 GLU A O 1
ATOM 1738 N N . GLN A 1 216 ? 12.113 10.455 -27.276 1.00 76.75 216 GLN A N 1
ATOM 1739 C CA . GLN A 1 216 ? 11.462 11.760 -27.199 1.00 76.75 216 GLN A CA 1
ATOM 1740 C C . GLN A 1 216 ? 11.634 12.404 -25.821 1.00 76.75 216 GLN A C 1
ATOM 1742 O O . GLN A 1 216 ? 11.924 13.597 -25.763 1.00 76.75 216 GLN A O 1
ATOM 1747 N N . CYS A 1 217 ? 11.496 11.652 -24.726 1.00 82.69 217 CYS A N 1
ATOM 1748 C CA . CYS A 1 217 ? 11.725 12.191 -23.385 1.00 82.69 217 CYS A CA 1
ATOM 1749 C C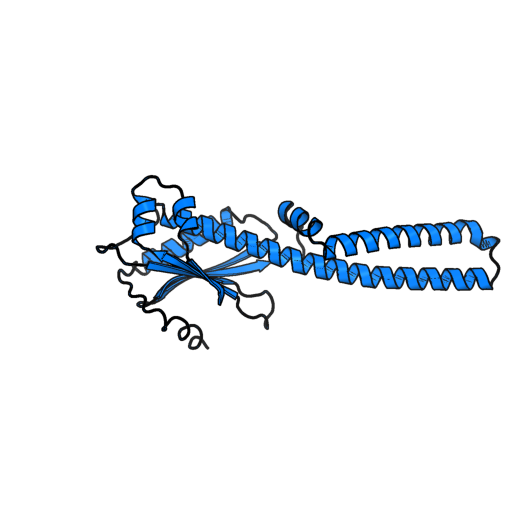 . CYS A 1 217 ? 13.160 12.724 -23.224 1.00 82.69 217 CYS A C 1
ATOM 1751 O O . CYS A 1 217 ? 13.355 13.856 -22.788 1.00 82.69 217 CYS A O 1
ATOM 1753 N N . GLN A 1 218 ? 14.150 11.951 -23.679 1.00 79.19 218 GLN A N 1
ATOM 1754 C CA . GLN A 1 218 ? 15.576 12.282 -23.584 1.00 79.19 218 GLN A CA 1
ATOM 1755 C C . GLN A 1 218 ? 15.990 13.462 -24.479 1.00 79.19 218 GLN A C 1
ATOM 1757 O O . GLN A 1 218 ? 16.855 14.253 -24.108 1.00 79.19 218 GLN A O 1
ATOM 1762 N N . SER A 1 219 ? 15.393 13.583 -25.669 1.00 75.12 219 SER A N 1
ATOM 1763 C CA . SER A 1 219 ? 15.811 14.548 -26.699 1.00 75.12 219 SER A CA 1
ATOM 1764 C C . SER A 1 219 ? 15.163 15.929 -26.601 1.00 75.12 219 SER A C 1
ATOM 1766 O O . SER A 1 219 ? 15.724 16.887 -27.129 1.00 75.12 219 SER A O 1
ATOM 1768 N N . THR A 1 220 ? 13.990 16.065 -25.970 1.00 61.16 220 THR A N 1
ATOM 1769 C CA . THR A 1 220 ? 13.181 17.299 -26.094 1.00 61.16 220 THR A CA 1
ATOM 1770 C C . THR A 1 220 ? 12.992 18.105 -24.810 1.00 61.16 220 THR A C 1
ATOM 1772 O O . THR A 1 220 ? 12.125 18.972 -24.778 1.00 61.16 220 THR A O 1
ATOM 1775 N N . ALA A 1 221 ? 13.777 17.865 -23.752 1.00 58.19 221 ALA A N 1
ATOM 1776 C CA . ALA A 1 221 ? 13.510 18.434 -22.418 1.00 58.19 221 ALA A CA 1
ATOM 1777 C C . ALA A 1 221 ? 12.051 18.204 -21.959 1.00 58.19 221 ALA A C 1
ATOM 1779 O O . ALA A 1 221 ? 11.511 18.952 -21.145 1.00 58.19 221 ALA A O 1
ATOM 1780 N N . LYS A 1 222 ? 11.388 17.180 -22.519 1.00 57.84 222 LYS A N 1
ATOM 1781 C CA . LYS A 1 222 ? 10.035 16.791 -22.141 1.00 57.84 222 LYS A CA 1
ATOM 1782 C C . LYS A 1 222 ? 10.087 16.240 -20.728 1.00 57.84 222 LYS A C 1
ATOM 1784 O O . LYS A 1 222 ? 10.964 15.456 -20.379 1.00 57.84 222 LYS A O 1
ATOM 1789 N N . GLU A 1 223 ? 9.129 16.668 -19.923 1.00 74.69 223 GLU A N 1
ATOM 1790 C CA . GLU A 1 223 ? 9.064 16.282 -18.523 1.00 74.69 223 GLU A CA 1
ATOM 1791 C C . GLU A 1 223 ? 8.735 14.792 -18.386 1.00 74.69 223 GLU A C 1
ATOM 1793 O O . GLU A 1 223 ? 8.021 14.214 -19.206 1.00 74.69 223 GLU A O 1
ATOM 1798 N N . VAL A 1 224 ? 9.189 14.191 -17.289 1.00 79.62 224 VAL A N 1
ATOM 1799 C CA . VAL A 1 224 ? 8.871 12.822 -16.836 1.00 79.62 224 VAL A CA 1
ATOM 1800 C C . VAL A 1 224 ? 7.381 12.487 -16.993 1.00 79.62 224 VAL A C 1
ATOM 1802 O O . VAL A 1 224 ? 7.012 11.363 -17.339 1.00 79.62 224 VAL A O 1
ATOM 1805 N N . GLN A 1 225 ? 6.514 13.487 -16.810 1.00 81.56 225 GLN A N 1
ATOM 1806 C CA . GLN A 1 225 ? 5.070 13.366 -16.961 1.00 81.56 225 GLN A CA 1
ATOM 1807 C C . GLN A 1 225 ? 4.628 12.942 -18.372 1.00 81.56 225 GLN A C 1
ATOM 1809 O O . GLN A 1 225 ? 3.642 12.219 -18.510 1.00 81.56 225 GLN A O 1
ATOM 1814 N N . PHE A 1 226 ? 5.357 13.338 -19.422 1.00 81.56 226 PHE A N 1
ATOM 1815 C CA . PHE A 1 226 ? 5.091 12.896 -20.792 1.00 81.56 226 PHE A CA 1
ATOM 1816 C C . PHE A 1 226 ? 5.228 11.377 -20.916 1.00 81.56 226 PHE A C 1
ATOM 1818 O O . PHE A 1 226 ? 4.324 10.729 -21.439 1.00 81.56 226 PHE A O 1
ATOM 1825 N N . LEU A 1 227 ? 6.315 10.808 -20.386 1.00 78.62 227 LEU A N 1
ATOM 1826 C CA . LEU A 1 227 ? 6.538 9.364 -20.403 1.00 78.62 227 LEU A CA 1
ATOM 1827 C C . LEU A 1 227 ? 5.471 8.649 -19.567 1.00 78.62 227 LEU A C 1
ATOM 1829 O O . LEU A 1 227 ? 4.860 7.700 -20.051 1.00 78.62 227 LEU A O 1
ATOM 1833 N N . LEU A 1 228 ? 5.173 9.147 -18.360 1.00 80.25 228 LEU A N 1
ATOM 1834 C CA . LEU A 1 228 ? 4.159 8.566 -17.468 1.00 80.25 228 LEU A CA 1
ATOM 1835 C C . LEU A 1 228 ? 2.762 8.478 -18.100 1.00 80.25 228 LEU A C 1
ATOM 1837 O O . LEU A 1 228 ? 2.052 7.502 -17.855 1.00 80.25 228 LEU A O 1
ATOM 1841 N N . ASN A 1 229 ? 2.389 9.461 -18.924 1.00 81.38 229 ASN A N 1
ATOM 1842 C CA . ASN A 1 229 ? 1.104 9.501 -19.629 1.00 81.38 229 ASN A CA 1
ATOM 1843 C C . ASN A 1 229 ? 1.032 8.540 -20.830 1.00 81.38 229 ASN A C 1
ATOM 1845 O O . ASN A 1 229 ? -0.054 8.301 -21.351 1.00 81.38 229 ASN A O 1
ATOM 1849 N N . GLN A 1 230 ? 2.170 8.013 -21.286 1.00 73.38 230 GLN A N 1
ATOM 1850 C CA . GLN A 1 230 ? 2.276 7.073 -22.410 1.00 73.38 230 GLN A CA 1
ATOM 1851 C C . GLN A 1 230 ? 2.515 5.626 -21.945 1.00 73.38 230 GLN A C 1
ATOM 1853 O O . GLN A 1 230 ? 2.634 4.718 -22.768 1.00 73.38 230 GLN A O 1
ATOM 1858 N N . VAL A 1 231 ? 2.586 5.392 -20.629 1.00 72.06 231 VAL A N 1
ATOM 1859 C CA . VAL A 1 231 ? 2.705 4.047 -20.060 1.00 72.06 231 VAL A CA 1
ATOM 1860 C C . VAL A 1 231 ? 1.398 3.289 -20.270 1.00 72.06 231 VAL A C 1
ATOM 1862 O O . VAL A 1 231 ? 0.347 3.708 -19.789 1.00 72.06 231 VAL A O 1
ATOM 1865 N N . THR A 1 232 ? 1.479 2.125 -20.914 1.00 65.25 232 THR A N 1
ATOM 1866 C CA . THR A 1 232 ? 0.372 1.160 -20.902 1.00 65.25 232 THR A CA 1
ATOM 1867 C C . THR A 1 232 ? 0.485 0.285 -19.659 1.00 65.25 232 THR A C 1
ATOM 1869 O O . THR A 1 232 ? 1.513 -0.364 -19.461 1.00 65.25 232 THR A O 1
ATOM 1872 N N . GLU A 1 233 ? -0.558 0.272 -18.826 1.00 65.88 233 GLU A N 1
ATOM 1873 C CA . GLU A 1 233 ? -0.628 -0.553 -17.617 1.00 65.88 233 GLU A CA 1
ATOM 1874 C C . GLU A 1 233 ? -1.403 -1.846 -17.884 1.00 65.88 233 GLU A C 1
ATOM 1876 O O . GLU A 1 233 ? -2.547 -1.819 -18.339 1.00 65.88 233 GLU A O 1
ATOM 1881 N N . VAL A 1 234 ? -0.783 -2.987 -17.580 1.00 59.84 234 VAL A N 1
ATOM 1882 C CA . VAL A 1 234 ? -1.423 -4.306 -17.638 1.00 59.84 234 VAL A CA 1
ATOM 1883 C C . VAL A 1 234 ? -1.395 -4.925 -16.244 1.00 59.84 234 VAL A C 1
ATOM 1885 O O . VAL A 1 234 ? -0.324 -5.107 -15.659 1.00 59.84 234 VAL A O 1
ATOM 1888 N N . HIS A 1 235 ? -2.578 -5.246 -15.719 1.00 57.34 235 HIS A N 1
ATOM 1889 C CA . HIS A 1 235 ? -2.742 -5.956 -14.452 1.00 57.34 235 HIS A CA 1
ATOM 1890 C C . HIS A 1 235 ? -2.784 -7.468 -14.706 1.00 57.34 235 HIS A C 1
ATOM 1892 O O . HIS A 1 235 ? -3.658 -7.942 -15.435 1.00 57.34 235 HIS A O 1
ATOM 1898 N N . LEU A 1 236 ? -1.842 -8.204 -14.105 1.00 53.06 236 LEU A N 1
ATOM 1899 C CA . LEU A 1 236 ? -1.726 -9.667 -14.160 1.00 53.06 236 LEU A CA 1
ATOM 1900 C C . LEU A 1 236 ? -1.901 -10.294 -12.770 1.00 53.06 236 LEU A C 1
ATOM 1902 O O . LEU A 1 236 ? -1.323 -9.754 -11.791 1.00 53.06 236 LEU A O 1
#

Mean predicted aligned error: 11.91 Å

Organism: NCBI:txid327939

Nearest PDB structures (foldseek):
  5mto-assembly1_A  TM=7.482E-01  e=2.441E-01  Homo sapiens
  4afl-assembly1_C  TM=6.438E-01  e=6.481E-01  Homo sapiens
  6voa-assembly1_B  TM=5.776E-01  e=5.777E-01  Bos taurus
  6vnw-assembly1_B  TM=5.939E-01  e=7.270E-01  Bos taurus
  8jxi-assembly1_C  TM=5.918E-01  e=1.151E+00  Rattus norvegicus

pLDDT: mean 72.45, std 16.55, range [27.19, 94.62]

Secondary structure (DSSP, 8-state):
-TTSTTTTTGGG------PPPHHHHHHHHHHHHHHHHHHT--TTEEEEEEEEEEETTTEEEEEEEEEE-TTSPPPHHHHHHHHHSHHHHHHHHHHHHHHHHHHHHHHHHHHHTTTS-HHHHHHHHHHHHHHHHHHHHHHHHHHHHHHHHHHHHHHHHHHHHHHHHHHHHHH-TTT-----SSTT-EEEEEEEE--SSTTS--EEEEEEEEHHHHHHHHHTT--HHHHHTTPEEEE-